Protein AF-A0A2D5ZVK3-F1 (afdb_monomer)

Nearest PDB structures (foldseek):
  3q34-assembly1_C  TM=6.896E-01  e=1.400E-09  Pseudomonas savastanoi pv. phaseolicola 1448A
  3q34-assembly2_D  TM=6.952E-01  e=4.540E-09  Pseudomonas savastanoi pv. phaseolicola 1448A
  2x32-assembly1_A  TM=6.738E-01  e=6.007E-09  Saccharophagus degradans 2-40
  5hcd-assembly1_C  TM=6.249E-01  e=4.325E-01  Ornithodoros moubata
  3apu-assembly2_B  TM=2.467E-01  e=1.326E+00  Homo sapiens

Structure (mmCIF, N/CA/C/O backbone):
data_AF-A0A2D5ZVK3-F1
#
_entry.id   AF-A0A2D5ZVK3-F1
#
loop_
_atom_site.group_PDB
_atom_site.id
_atom_site.type_symbol
_atom_site.label_atom_id
_atom_site.label_alt_id
_atom_site.label_comp_id
_atom_site.label_asym_id
_atom_site.label_entity_id
_atom_site.label_seq_id
_atom_site.pdbx_PDB_ins_code
_atom_site.Cartn_x
_atom_site.Cartn_y
_atom_site.Cartn_z
_atom_site.occupancy
_atom_site.B_iso_or_equiv
_atom_site.auth_seq_id
_atom_site.auth_comp_id
_atom_site.auth_asym_id
_atom_site.auth_atom_id
_atom_site.pdbx_PDB_model_num
ATOM 1 N N . MET A 1 1 ? -47.050 17.867 72.235 1.00 45.06 1 MET A N 1
ATOM 2 C CA . MET A 1 1 ? -46.448 18.397 70.990 1.00 45.06 1 MET A CA 1
ATOM 3 C C . MET A 1 1 ? -45.181 17.606 70.696 1.00 45.06 1 MET A C 1
ATOM 5 O O . MET A 1 1 ? -44.148 17.904 71.276 1.00 45.06 1 MET A O 1
ATOM 9 N N . LEU A 1 2 ? -45.272 16.557 69.875 1.00 40.03 2 LEU A N 1
ATOM 10 C CA . LEU A 1 2 ? -44.132 15.715 69.498 1.00 40.03 2 LEU A CA 1
ATOM 11 C C . LEU A 1 2 ? -43.786 16.028 68.034 1.00 40.03 2 LEU A C 1
ATOM 13 O O . LEU A 1 2 ? -44.582 15.754 67.139 1.00 40.03 2 LEU A O 1
ATOM 17 N N . LYS A 1 3 ? -42.649 16.694 67.803 1.00 47.38 3 LYS A N 1
ATOM 18 C CA . LYS A 1 3 ? -42.139 17.014 66.462 1.00 47.38 3 LYS A CA 1
ATOM 19 C C . LYS A 1 3 ? -41.428 15.779 65.903 1.00 47.38 3 LYS A C 1
ATOM 21 O O . LYS A 1 3 ? -40.390 15.389 66.427 1.00 47.38 3 LYS A O 1
ATOM 26 N N . TYR A 1 4 ? -41.980 15.185 64.848 1.00 46.62 4 TYR A N 1
ATOM 27 C CA . TYR A 1 4 ? -41.293 14.173 64.047 1.00 46.62 4 TYR A CA 1
ATOM 28 C C . TYR A 1 4 ? -40.227 14.857 63.186 1.00 46.62 4 TYR A C 1
ATOM 30 O O . TYR A 1 4 ? -40.541 15.697 62.343 1.00 46.62 4 TYR A O 1
ATOM 38 N N . LEU A 1 5 ? -38.962 14.519 63.431 1.00 49.06 5 LEU A N 1
ATOM 39 C CA . LEU A 1 5 ? -37.826 14.936 62.618 1.00 49.06 5 LEU A CA 1
ATOM 40 C C . LEU A 1 5 ? -37.606 13.861 61.542 1.00 49.06 5 LEU A C 1
ATOM 42 O O . LEU A 1 5 ? -37.037 12.808 61.820 1.00 49.06 5 LEU A O 1
ATOM 46 N N . SER A 1 6 ? -38.107 14.098 60.330 1.00 52.25 6 SER A N 1
ATOM 47 C CA . SER A 1 6 ? -37.853 13.222 59.181 1.00 52.25 6 SER A CA 1
ATOM 48 C C . SER A 1 6 ? -36.410 13.394 58.712 1.00 52.25 6 SER A C 1
ATOM 50 O O . SER A 1 6 ? -36.047 14.427 58.152 1.00 52.25 6 SER A O 1
ATOM 52 N N . LEU A 1 7 ? -35.584 12.375 58.944 1.00 49.84 7 LEU A N 1
ATOM 53 C CA . LEU A 1 7 ? -34.218 12.292 58.438 1.00 49.84 7 LEU A CA 1
ATOM 54 C C . LEU A 1 7 ? -34.256 11.776 56.990 1.00 49.84 7 LEU A C 1
ATOM 56 O O . LEU A 1 7 ? -34.454 10.587 56.750 1.00 49.84 7 LEU A O 1
ATOM 60 N N . ILE A 1 8 ? -34.095 12.676 56.017 1.00 59.56 8 ILE A N 1
ATOM 61 C CA . ILE A 1 8 ? -33.920 12.312 54.606 1.00 59.56 8 ILE A CA 1
ATOM 62 C C . ILE A 1 8 ? -32.458 11.904 54.413 1.00 59.56 8 ILE A C 1
ATOM 64 O O . ILE A 1 8 ? -31.563 12.748 54.385 1.00 59.56 8 ILE A O 1
ATOM 68 N N . ILE A 1 9 ? -32.215 10.601 54.293 1.00 54.34 9 ILE A N 1
ATOM 69 C CA . ILE A 1 9 ? -30.912 10.053 53.910 1.00 54.34 9 ILE A CA 1
ATOM 70 C C . ILE A 1 9 ? -30.829 10.113 52.380 1.00 54.34 9 ILE A C 1
ATOM 72 O O . ILE A 1 9 ? -31.435 9.299 51.685 1.00 54.34 9 ILE A O 1
ATOM 76 N N . LEU A 1 10 ? -30.089 11.090 51.848 1.00 53.34 10 LEU A N 1
ATOM 77 C CA . LEU A 1 10 ? -29.674 11.092 50.446 1.00 53.34 10 LEU A CA 1
ATOM 78 C C . LEU A 1 10 ? -28.603 10.002 50.275 1.00 53.34 10 LEU A C 1
ATOM 80 O O . LEU A 1 10 ? -27.444 10.190 50.640 1.00 53.34 10 LEU A O 1
ATOM 84 N N . LEU A 1 11 ? -28.994 8.844 49.743 1.00 55.41 11 LEU A N 1
ATOM 85 C CA . LEU A 1 11 ? -28.055 7.826 49.277 1.00 55.41 11 LEU A CA 1
ATOM 86 C C . LEU A 1 11 ? -27.335 8.370 48.036 1.00 55.41 11 LEU A C 1
ATOM 88 O O . LEU A 1 11 ? -27.818 8.237 46.913 1.00 55.41 11 LEU A O 1
ATOM 92 N N . ALA A 1 12 ? -26.181 9.003 48.240 1.00 62.97 12 ALA A N 1
ATOM 93 C CA . ALA A 1 12 ? -25.222 9.236 47.170 1.00 62.97 12 ALA A CA 1
ATOM 94 C C . ALA A 1 12 ? -24.667 7.870 46.740 1.00 62.97 12 ALA A C 1
ATOM 96 O O . ALA A 1 12 ? -23.745 7.334 47.353 1.00 62.97 12 ALA A O 1
ATOM 97 N N . GLY A 1 13 ? -25.291 7.264 45.727 1.00 61.47 13 GLY A N 1
ATOM 98 C CA . GLY A 1 13 ? -24.752 6.072 45.084 1.00 61.47 13 GLY A CA 1
ATOM 99 C C . GLY A 1 13 ? -23.358 6.376 44.520 1.00 61.47 13 GLY A C 1
ATOM 100 O O . GLY A 1 13 ? -23.134 7.493 44.043 1.00 61.47 13 GLY A O 1
ATOM 101 N N . PRO A 1 14 ? -22.407 5.430 44.581 1.00 59.22 14 PRO A N 1
ATOM 102 C CA . PRO A 1 14 ? -21.086 5.648 44.018 1.00 59.22 14 PRO A CA 1
ATOM 103 C C . PRO A 1 14 ? -21.223 5.954 42.525 1.00 59.22 14 PRO A C 1
ATOM 105 O O . PRO A 1 14 ? -21.845 5.199 41.777 1.00 59.22 14 PRO A O 1
ATOM 108 N N . LEU A 1 15 ? -20.643 7.080 42.102 1.00 54.41 15 LEU A N 1
ATOM 109 C CA . LEU A 1 15 ? -20.419 7.383 40.694 1.00 54.41 15 LEU A CA 1
ATOM 110 C C . LEU A 1 15 ? -19.552 6.256 40.129 1.00 54.41 15 LEU A C 1
ATOM 112 O O . LEU A 1 15 ? -18.350 6.202 40.383 1.00 54.41 15 LEU A O 1
ATOM 116 N N . ALA A 1 16 ? -20.170 5.328 39.402 1.00 54.06 16 ALA A N 1
ATOM 117 C CA . ALA A 1 16 ? -19.442 4.345 38.624 1.00 54.06 16 ALA A CA 1
ATOM 118 C C . ALA A 1 16 ? -18.682 5.103 37.528 1.00 54.06 16 ALA A C 1
ATOM 120 O O . ALA A 1 16 ? -19.257 5.500 36.515 1.00 54.06 16 ALA A O 1
ATOM 121 N N . TYR A 1 17 ? -17.396 5.353 37.765 1.00 54.16 17 TYR A N 1
ATOM 122 C CA . TYR A 1 17 ? -16.474 5.819 36.741 1.00 54.16 17 TYR A CA 1
ATOM 123 C C . TYR A 1 17 ? -16.360 4.695 35.707 1.00 54.16 17 TYR A C 1
ATOM 125 O O . TYR A 1 17 ? -15.714 3.676 35.934 1.00 54.16 17 TYR A O 1
ATOM 133 N N . SER A 1 18 ? -17.074 4.828 34.591 1.00 57.94 18 SER A N 1
ATOM 134 C CA . SER A 1 18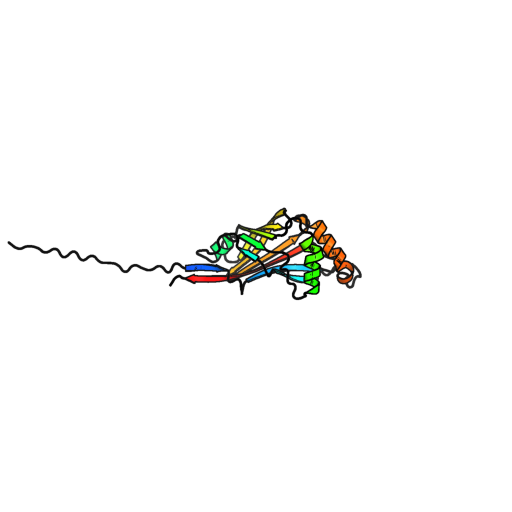 ? -16.804 4.006 33.419 1.00 57.94 18 SER A CA 1
ATOM 135 C C . SER A 1 18 ? -15.492 4.502 32.832 1.00 57.94 18 SER A C 1
ATOM 137 O O . SER A 1 18 ? -15.474 5.584 32.246 1.00 57.94 18 SER A O 1
ATOM 139 N N . ASP A 1 19 ? -14.421 3.719 32.956 1.00 64.44 19 ASP A N 1
ATOM 140 C CA . ASP A 1 19 ? -13.180 3.959 32.220 1.00 64.44 19 ASP A CA 1
ATOM 141 C C . ASP A 1 19 ? -13.510 4.082 30.726 1.00 64.44 19 ASP A C 1
ATOM 143 O O . ASP A 1 19 ? -13.881 3.112 30.056 1.00 64.44 19 ASP A O 1
ATOM 147 N N . GLU A 1 20 ? -13.430 5.302 30.194 1.00 86.44 20 GLU A N 1
ATOM 148 C CA . GLU A 1 20 ? -13.667 5.567 28.780 1.00 86.44 20 GLU A CA 1
ATOM 149 C C . GLU A 1 20 ? -12.447 5.065 27.994 1.00 86.44 20 GLU A C 1
ATOM 151 O O . GLU A 1 20 ? -11.461 5.778 27.778 1.00 86.44 20 GLU A O 1
ATOM 156 N N . CYS A 1 21 ? -12.480 3.783 27.630 1.00 93.75 21 CYS A N 1
ATOM 157 C CA . CYS A 1 21 ? -11.460 3.156 26.806 1.00 93.75 21 CYS A CA 1
ATOM 158 C C . CYS A 1 21 ? -11.749 3.345 25.314 1.00 93.75 21 CYS A C 1
ATOM 160 O O . CYS A 1 21 ? -12.891 3.245 24.867 1.00 93.75 21 CYS A O 1
ATOM 162 N N . HIS A 1 22 ? -10.694 3.524 24.528 1.00 95.38 22 HIS A N 1
ATOM 163 C CA . HIS A 1 22 ? -10.740 3.539 23.071 1.00 95.38 22 HIS A CA 1
ATOM 164 C C . HIS A 1 22 ? -9.618 2.679 22.485 1.00 95.38 22 HIS A C 1
ATOM 166 O O . HIS A 1 22 ? -8.671 2.303 23.170 1.00 95.38 22 HIS A O 1
ATOM 172 N N . PHE A 1 23 ? -9.733 2.358 21.205 1.00 96.50 23 PHE A N 1
ATOM 173 C CA . PHE A 1 23 ? -8.711 1.703 20.407 1.00 96.50 23 PHE A CA 1
ATOM 174 C C . PHE A 1 23 ? -8.064 2.715 19.478 1.00 96.50 23 PHE A C 1
ATOM 176 O O . PHE A 1 23 ? -8.759 3.509 18.848 1.00 96.50 23 PHE A O 1
ATOM 183 N N . GLU A 1 24 ? -6.746 2.642 19.359 1.00 96.69 24 GLU A N 1
ATOM 184 C CA . GLU A 1 24 ? -5.961 3.389 18.379 1.00 96.69 24 GLU A CA 1
ATOM 185 C C . GLU A 1 24 ? -4.915 2.479 17.718 1.00 96.69 24 GLU A C 1
ATOM 187 O O . GLU A 1 24 ? -4.634 1.3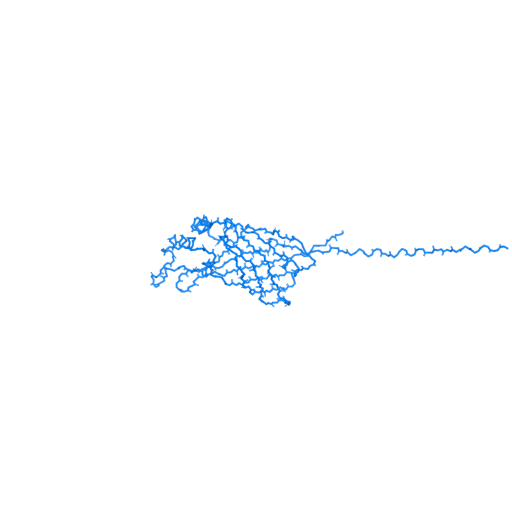77 18.200 1.00 96.69 24 GLU A O 1
ATOM 192 N N . LEU A 1 25 ? -4.337 2.925 16.599 1.00 96.94 25 LEU A N 1
ATOM 193 C CA . LEU A 1 25 ? -3.296 2.180 15.891 1.00 96.94 25 LEU A CA 1
ATOM 194 C C . LEU A 1 25 ? -1.969 2.237 16.647 1.00 96.94 25 LEU A C 1
ATOM 196 O O . LEU A 1 25 ? -1.425 3.310 16.912 1.00 96.94 25 LEU A O 1
ATOM 200 N N . ASP A 1 26 ? -1.385 1.073 16.899 1.00 96.81 26 ASP A N 1
ATOM 201 C CA . ASP A 1 26 ? 0.012 0.961 17.279 1.00 96.81 26 ASP A CA 1
ATOM 202 C C . ASP A 1 26 ? 0.887 1.001 16.021 1.00 96.81 26 ASP A C 1
ATOM 204 O O . ASP A 1 26 ? 1.182 -0.018 15.391 1.00 96.81 26 ASP A O 1
ATOM 208 N N . LYS A 1 27 ? 1.285 2.215 15.629 1.00 93.50 27 LYS A N 1
ATOM 209 C CA . LYS A 1 27 ? 2.061 2.461 14.406 1.00 93.50 27 LYS A CA 1
ATOM 210 C C . LYS A 1 27 ? 3.405 1.719 14.379 1.00 93.50 27 LYS A C 1
ATOM 212 O O . LYS A 1 27 ? 3.864 1.363 13.299 1.00 93.50 27 LYS A O 1
ATOM 217 N N . ASN A 1 28 ? 4.022 1.471 15.536 1.00 94.94 28 ASN A N 1
ATOM 218 C CA . ASN A 1 28 ? 5.332 0.814 15.616 1.00 94.94 28 ASN A CA 1
ATOM 219 C C . ASN A 1 28 ? 5.246 -0.692 15.345 1.00 94.94 28 ASN A C 1
ATOM 221 O O . ASN A 1 28 ? 6.219 -1.296 14.901 1.00 94.94 28 ASN A O 1
ATOM 225 N N . HIS A 1 29 ? 4.071 -1.278 15.568 1.00 96.56 29 HIS A N 1
ATOM 226 C CA . HIS A 1 29 ? 3.783 -2.689 15.322 1.00 96.56 29 HIS A CA 1
ATOM 227 C C . HIS A 1 29 ? 2.804 -2.878 14.156 1.00 96.56 29 HIS A C 1
ATOM 229 O O . HIS A 1 29 ? 2.106 -3.889 14.088 1.00 96.56 29 HIS A O 1
ATOM 235 N N . SER A 1 30 ? 2.741 -1.897 13.250 1.00 97.38 30 SER A N 1
ATOM 236 C CA . SER A 1 30 ? 1.863 -1.913 12.082 1.00 97.38 30 SER A CA 1
ATOM 237 C C . SER A 1 30 ? 2.632 -1.628 10.794 1.00 97.38 30 SER A C 1
ATOM 239 O O . SER A 1 30 ? 3.507 -0.761 10.732 1.00 97.38 30 SER A O 1
ATOM 241 N N . GLN A 1 31 ? 2.265 -2.332 9.732 1.00 97.88 31 GLN A N 1
ATOM 242 C CA . GLN A 1 31 ? 2.896 -2.282 8.426 1.00 97.88 31 GLN A CA 1
ATOM 243 C C . GLN A 1 31 ? 1.843 -2.294 7.317 1.00 97.88 31 GLN A C 1
ATOM 245 O O . GLN A 1 31 ? 0.897 -3.079 7.320 1.00 97.88 31 GLN A O 1
ATOM 250 N N . VAL A 1 32 ? 2.063 -1.441 6.318 1.00 98.06 32 VAL A N 1
ATOM 251 C CA . VAL A 1 32 ? 1.364 -1.480 5.033 1.00 98.06 32 VAL A CA 1
ATOM 252 C C . VAL A 1 32 ? 2.403 -1.746 3.957 1.00 98.06 32 VAL A C 1
ATOM 254 O O . VAL A 1 32 ? 3.458 -1.102 3.928 1.00 98.06 32 VAL A O 1
ATOM 257 N N . GLY A 1 33 ? 2.130 -2.704 3.083 1.00 98.44 33 GLY A N 1
ATOM 258 C CA . GLY A 1 33 ? 3.090 -3.149 2.092 1.00 98.44 33 GLY A CA 1
ATOM 259 C C . GLY A 1 33 ? 2.473 -3.781 0.864 1.00 98.44 33 GLY A C 1
ATOM 260 O O . GLY A 1 33 ? 1.268 -3.709 0.618 1.00 98.44 33 GLY A O 1
ATOM 261 N N . PHE A 1 34 ? 3.363 -4.337 0.057 1.00 98.81 34 PHE A N 1
ATOM 262 C CA . PHE A 1 34 ? 3.033 -4.972 -1.198 1.00 98.81 34 PHE A CA 1
ATOM 263 C C . PHE A 1 34 ? 4.037 -6.072 -1.544 1.00 98.81 34 PHE A C 1
ATOM 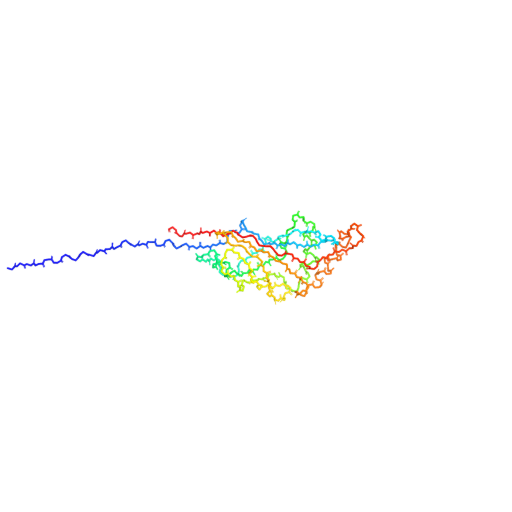265 O O . PHE A 1 34 ? 5.150 -6.126 -1.015 1.00 98.81 34 PHE A O 1
ATOM 272 N N . ILE A 1 35 ? 3.659 -6.916 -2.497 1.00 98.88 35 ILE A N 1
ATOM 273 C CA . ILE A 1 35 ? 4.552 -7.832 -3.200 1.00 98.88 35 ILE A CA 1
ATOM 274 C C . ILE A 1 35 ? 4.390 -7.555 -4.693 1.00 98.88 35 ILE A C 1
ATOM 276 O O . ILE A 1 35 ? 3.309 -7.735 -5.251 1.00 98.88 35 ILE A O 1
ATOM 280 N N . ALA A 1 36 ? 5.461 -7.089 -5.331 1.00 98.62 36 ALA A N 1
ATOM 281 C CA . ALA A 1 36 ? 5.550 -6.983 -6.786 1.00 98.62 36 ALA A CA 1
ATOM 282 C C . ALA A 1 36 ? 6.230 -8.234 -7.353 1.00 98.62 36 ALA A C 1
ATOM 284 O O . ALA A 1 36 ? 6.881 -8.963 -6.608 1.00 98.62 36 ALA A O 1
ATOM 285 N N . TYR A 1 37 ? 6.122 -8.488 -8.658 1.00 98.56 37 TYR A N 1
ATOM 286 C CA . TYR A 1 37 ? 6.673 -9.712 -9.243 1.00 98.56 37 TYR A CA 1
ATOM 287 C C . TYR A 1 37 ? 7.534 -9.454 -10.475 1.00 98.56 37 TYR A C 1
ATOM 289 O O . TYR A 1 37 ? 7.231 -8.601 -11.315 1.00 98.56 37 TYR A O 1
ATOM 297 N N . LYS A 1 38 ? 8.594 -10.252 -10.601 1.00 97.44 38 LYS A N 1
ATOM 298 C CA . LYS A 1 38 ? 9.501 -10.281 -11.753 1.00 97.44 38 LYS A CA 1
ATOM 299 C C . LYS A 1 38 ? 9.701 -11.704 -12.266 1.00 97.44 38 LYS A C 1
ATOM 301 O O . LYS A 1 38 ? 9.352 -12.660 -11.575 1.00 97.44 38 LYS A O 1
ATOM 306 N N . PHE A 1 39 ? 10.318 -11.810 -13.439 1.00 98.19 39 PHE A N 1
ATOM 307 C CA . PHE A 1 39 ? 10.570 -13.066 -14.149 1.00 98.19 39 PHE A CA 1
ATOM 308 C C . PHE A 1 39 ? 9.286 -13.800 -14.559 1.00 98.19 39 PHE A C 1
ATOM 310 O O . PHE A 1 39 ? 8.187 -13.501 -14.082 1.00 98.19 39 PHE A O 1
ATOM 317 N N . THR A 1 40 ? 9.404 -14.743 -15.486 1.00 97.69 40 THR A N 1
ATOM 318 C CA . THR A 1 40 ? 8.276 -15.565 -15.945 1.00 97.69 40 THR A CA 1
ATOM 319 C C . THR A 1 40 ? 7.795 -16.513 -14.851 1.00 97.69 40 THR A C 1
ATOM 321 O O . THR A 1 40 ? 6.591 -16.719 -14.723 1.00 97.69 40 THR A O 1
ATOM 324 N N . GLU A 1 41 ? 8.684 -16.951 -13.957 1.00 97.12 41 GLU A N 1
ATOM 325 C CA . GLU A 1 41 ? 8.361 -17.756 -12.772 1.00 97.12 41 GLU A CA 1
ATOM 326 C C . GLU A 1 41 ? 7.672 -16.951 -11.652 1.00 97.12 41 GLU A C 1
ATOM 328 O O . GLU A 1 41 ? 7.377 -17.493 -10.589 1.00 97.12 41 GLU A O 1
ATOM 333 N N . LYS A 1 42 ? 7.413 -15.651 -11.871 1.00 97.31 42 LYS A N 1
ATOM 334 C CA . LYS A 1 42 ? 6.677 -14.759 -10.958 1.00 97.31 42 LYS A CA 1
ATOM 335 C C . LYS A 1 42 ? 7.299 -14.705 -9.554 1.00 97.31 42 LYS A C 1
ATOM 337 O O . LYS A 1 42 ? 6.638 -14.873 -8.532 1.00 97.31 42 LYS A O 1
ATOM 342 N N . THR A 1 43 ? 8.597 -14.415 -9.499 1.00 98.38 43 THR A N 1
ATOM 343 C CA . THR A 1 43 ? 9.337 -14.231 -8.242 1.00 98.38 43 THR A CA 1
ATOM 344 C C . THR A 1 43 ? 8.902 -12.949 -7.534 1.00 98.38 43 THR A C 1
ATOM 346 O O . THR A 1 43 ? 8.958 -11.865 -8.119 1.00 98.38 43 THR A O 1
ATOM 349 N N . GLY A 1 44 ? 8.503 -13.076 -6.266 1.00 98.31 44 GLY A N 1
ATOM 350 C CA . GLY A 1 44 ? 8.042 -11.968 -5.433 1.00 98.31 44 GLY A CA 1
ATOM 351 C C . GLY A 1 44 ? 9.164 -11.044 -4.953 1.00 98.31 44 GLY A C 1
ATOM 352 O O . GLY A 1 44 ? 10.253 -11.479 -4.583 1.00 98.31 44 GLY A O 1
ATOM 353 N N . VAL A 1 45 ? 8.864 -9.753 -4.923 1.00 98.31 45 VAL A N 1
ATOM 354 C CA . VAL A 1 45 ? 9.696 -8.676 -4.395 1.00 98.31 45 VAL A CA 1
ATOM 355 C C . VAL A 1 45 ? 8.863 -7.929 -3.352 1.00 98.31 45 VAL A C 1
ATOM 357 O O . VAL A 1 45 ? 8.018 -7.112 -3.731 1.00 98.31 45 VAL A O 1
ATOM 360 N N . PRO A 1 46 ? 9.041 -8.227 -2.052 1.00 98.62 46 PRO A N 1
ATOM 361 C CA . PRO A 1 46 ? 8.292 -7.556 -1.002 1.00 98.62 46 PRO A CA 1
ATOM 362 C C . PRO A 1 46 ? 8.776 -6.115 -0.821 1.00 98.62 46 PRO A C 1
ATOM 364 O O . PRO A 1 46 ? 9.966 -5.812 -0.952 1.00 98.62 46 PRO A O 1
ATOM 367 N N . GLY A 1 47 ? 7.844 -5.235 -0.480 1.00 98.62 47 GLY A N 1
ATOM 368 C CA . GLY A 1 47 ? 8.109 -3.855 -0.105 1.00 98.62 47 GLY A CA 1
ATOM 369 C C . GLY A 1 47 ? 7.087 -3.349 0.905 1.00 98.62 47 GLY A C 1
ATOM 370 O O . GLY A 1 47 ? 6.010 -3.921 1.077 1.00 98.62 47 GLY A O 1
ATOM 371 N N . LYS A 1 48 ? 7.429 -2.265 1.594 1.00 98.69 48 LYS A N 1
ATOM 372 C CA . LYS A 1 48 ? 6.557 -1.578 2.550 1.00 98.69 48 LYS A CA 1
ATOM 373 C C . LYS A 1 48 ? 6.637 -0.070 2.387 1.00 98.69 48 LYS A C 1
ATOM 375 O O . LYS A 1 48 ? 7.555 0.444 1.751 1.00 98.69 48 LYS A O 1
ATOM 380 N N . PHE A 1 49 ? 5.683 0.635 2.984 1.00 98.56 49 PHE A N 1
ATOM 381 C CA . PHE A 1 49 ? 5.705 2.090 3.081 1.00 98.56 49 PHE A CA 1
ATOM 382 C C . PHE A 1 49 ? 5.983 2.517 4.518 1.00 98.56 49 PHE A C 1
ATOM 384 O O . PHE A 1 49 ? 5.293 2.103 5.448 1.00 98.56 49 PHE A O 1
ATOM 391 N N . THR A 1 50 ? 6.992 3.364 4.702 1.00 97.81 50 THR A N 1
ATOM 392 C CA . THR A 1 50 ? 7.408 3.843 6.032 1.00 97.81 50 THR A CA 1
ATOM 393 C C . THR A 1 50 ? 6.675 5.111 6.469 1.00 97.81 50 THR A C 1
ATOM 395 O O . THR A 1 50 ? 6.639 5.433 7.658 1.00 97.81 50 THR A O 1
ATOM 398 N N . LYS A 1 51 ? 6.040 5.831 5.536 1.00 97.69 51 LYS A N 1
ATOM 399 C CA . LYS A 1 51 ? 5.255 7.036 5.820 1.00 97.69 51 LYS A CA 1
ATOM 400 C C . LYS A 1 51 ? 3.820 6.863 5.343 1.00 97.69 51 LYS A C 1
ATOM 402 O O . LYS A 1 51 ? 3.507 6.958 4.158 1.00 97.69 51 LYS A O 1
ATOM 407 N N . TYR A 1 52 ? 2.946 6.675 6.319 1.00 96.25 52 TYR A N 1
ATOM 408 C CA . TYR A 1 52 ? 1.503 6.671 6.160 1.00 96.25 52 TYR A CA 1
ATOM 409 C C . TYR A 1 52 ? 0.850 7.366 7.358 1.00 96.25 52 TYR A C 1
ATOM 411 O O . TYR A 1 52 ? 1.455 7.493 8.436 1.00 96.25 52 TYR A O 1
ATOM 419 N N . LYS A 1 53 ? -0.376 7.845 7.160 1.00 93.12 53 LYS A N 1
ATOM 420 C CA . LYS A 1 53 ? -1.193 8.480 8.196 1.00 93.12 53 LYS A CA 1
ATOM 421 C C . LYS A 1 53 ? -2.659 8.100 8.040 1.00 93.12 53 LYS A C 1
ATOM 423 O O . LYS A 1 53 ? -3.131 7.883 6.925 1.00 93.12 53 LYS A O 1
ATOM 428 N N . GLN A 1 54 ? -3.360 8.084 9.165 1.00 93.75 54 GLN A N 1
ATOM 429 C CA . GLN A 1 54 ? -4.815 8.050 9.198 1.00 93.75 54 GLN A CA 1
ATOM 430 C C . GLN A 1 54 ? -5.342 9.460 8.922 1.00 93.75 54 GLN A C 1
ATOM 432 O O . GLN A 1 54 ? -4.850 10.432 9.498 1.00 93.75 54 GLN A O 1
ATOM 437 N N . THR A 1 55 ? -6.293 9.573 8.005 1.00 94.31 55 THR A N 1
ATOM 438 C CA . THR A 1 55 ? -7.021 10.812 7.696 1.00 94.31 55 THR A CA 1
ATOM 439 C C . THR A 1 55 ? -8.468 10.774 8.174 1.00 94.31 55 THR A C 1
ATOM 441 O O . THR A 1 55 ? -9.116 11.815 8.197 1.00 94.31 55 THR A O 1
ATOM 444 N N . GLY A 1 56 ? -8.968 9.592 8.542 1.00 90.94 56 GLY A N 1
ATOM 445 C CA . GLY A 1 56 ? -10.239 9.414 9.240 1.00 90.94 56 GLY A CA 1
ATOM 446 C C . GLY A 1 56 ? -10.079 9.506 10.764 1.00 90.94 56 GLY A C 1
ATOM 447 O O . GLY A 1 56 ? -9.056 9.998 11.251 1.00 90.94 56 GLY A O 1
ATOM 448 N N . PRO A 1 57 ? -11.071 9.014 11.529 1.00 92.00 57 PRO A N 1
ATOM 449 C CA . PRO A 1 57 ? -10.977 8.910 12.982 1.00 92.00 57 PRO A CA 1
ATOM 450 C C . PRO A 1 57 ? -9.706 8.178 13.427 1.00 92.00 57 PRO A C 1
ATOM 452 O O . PRO A 1 57 ? -9.375 7.105 12.925 1.00 92.00 57 PRO A O 1
ATOM 455 N N . THR A 1 58 ? -8.985 8.763 14.385 1.00 93.12 58 THR A N 1
ATOM 456 C CA . THR A 1 58 ? -7.745 8.186 14.927 1.00 93.12 58 THR A CA 1
ATOM 457 C C . THR A 1 58 ? -7.979 7.292 16.139 1.00 93.12 58 THR A C 1
ATOM 459 O O . THR A 1 58 ? -7.035 6.654 16.599 1.00 93.12 58 THR A O 1
ATOM 462 N N . THR A 1 59 ? -9.216 7.223 16.636 1.00 95.81 59 THR A N 1
ATOM 463 C CA . THR A 1 59 ? -9.640 6.368 17.747 1.00 95.81 59 THR A CA 1
ATOM 464 C C . THR A 1 59 ? -11.040 5.794 17.484 1.00 95.81 59 THR A C 1
ATOM 466 O O . THR A 1 59 ? -11.805 6.357 16.699 1.00 95.81 59 THR A O 1
ATOM 469 N N . ALA A 1 60 ? -11.386 4.670 18.121 1.00 96.00 60 ALA A N 1
ATOM 470 C CA . ALA A 1 60 ? -12.722 4.058 18.054 1.00 96.00 60 ALA A CA 1
ATOM 471 C C . ALA A 1 60 ? -13.062 3.262 19.327 1.00 96.00 60 ALA A C 1
ATOM 473 O O . ALA A 1 60 ? -12.171 2.968 20.120 1.00 96.00 60 ALA A O 1
ATOM 474 N N . LYS A 1 61 ? -14.327 2.872 19.543 1.00 95.81 61 LYS A N 1
ATOM 475 C CA . LYS A 1 61 ? -14.728 2.130 20.762 1.00 95.81 61 LYS A CA 1
ATOM 476 C C . LYS A 1 61 ? -14.320 0.658 20.732 1.00 95.81 61 LYS A C 1
ATOM 478 O O . LYS A 1 61 ? -14.165 0.033 21.779 1.00 95.81 61 LYS A O 1
ATOM 483 N N . SER A 1 62 ? -14.111 0.109 19.540 1.00 95.75 62 SER A N 1
ATOM 484 C CA . SER A 1 62 ? -13.668 -1.265 19.333 1.00 95.75 62 SER A CA 1
ATOM 485 C C . SER A 1 62 ? -12.638 -1.360 18.207 1.00 95.75 62 SER A C 1
ATOM 487 O O . SER A 1 62 ? -12.561 -0.498 17.330 1.00 95.75 62 SER A O 1
ATOM 489 N N . ALA A 1 63 ? -11.860 -2.445 18.207 1.00 96.19 63 ALA A N 1
ATOM 490 C CA . ALA A 1 63 ? -10.928 -2.766 17.128 1.00 96.19 63 ALA A CA 1
ATOM 491 C C . ALA A 1 63 ? -11.623 -2.836 15.756 1.00 96.19 63 ALA A C 1
ATOM 493 O O . ALA A 1 63 ? -11.092 -2.369 14.752 1.00 96.19 63 ALA A O 1
ATOM 494 N N . ARG A 1 64 ? -12.841 -3.384 15.725 1.00 97.06 64 ARG A N 1
ATOM 495 C CA . ARG A 1 64 ? -13.668 -3.463 14.520 1.00 97.06 64 ARG A CA 1
ATOM 496 C C . ARG A 1 64 ? -14.086 -2.086 14.019 1.00 97.06 64 ARG A C 1
ATOM 498 O O . ARG A 1 64 ? -13.853 -1.791 12.853 1.00 97.06 64 ARG A O 1
ATOM 505 N N . GLU A 1 65 ? -14.635 -1.246 14.895 1.00 96.81 65 GLU A N 1
ATOM 506 C CA . GLU A 1 65 ? -15.024 0.121 14.531 1.00 96.81 65 GLU A CA 1
ATOM 507 C C . GLU A 1 65 ? -13.827 0.932 14.025 1.00 96.81 65 GLU A C 1
ATOM 509 O O . GLU A 1 65 ? -13.968 1.720 13.094 1.00 96.81 65 GLU A O 1
ATOM 514 N N . TYR A 1 66 ? -12.632 0.706 14.584 1.00 97.44 66 TYR A N 1
ATOM 515 C CA . TYR A 1 66 ? -11.407 1.339 14.098 1.00 97.44 66 TYR A CA 1
ATOM 516 C C . TYR A 1 66 ? -11.116 0.971 12.636 1.00 97.44 66 TYR A C 1
ATOM 518 O O . TYR A 1 66 ? -10.853 1.839 11.800 1.00 97.44 66 TYR A O 1
ATOM 526 N N . VAL A 1 67 ? -11.167 -0.325 12.311 1.00 97.69 67 VAL A N 1
ATOM 527 C CA . VAL A 1 67 ? -10.937 -0.811 10.944 1.00 97.69 67 VAL A CA 1
ATOM 528 C C . VAL A 1 67 ? -12.033 -0.302 10.006 1.00 97.69 67 VAL A C 1
ATOM 530 O O . VAL A 1 67 ? -11.722 0.186 8.926 1.00 97.69 67 VAL A O 1
ATOM 533 N N . GLU A 1 68 ? -13.300 -0.352 10.415 1.00 97.56 68 GLU A N 1
ATOM 534 C CA . GLU A 1 68 ? -14.437 0.135 9.619 1.00 97.56 68 GLU A CA 1
ATOM 535 C C . GLU A 1 68 ? -14.340 1.637 9.316 1.00 97.56 68 GLU A C 1
ATOM 537 O O . GLU A 1 68 ? -14.654 2.059 8.205 1.00 97.56 68 GLU A O 1
ATOM 542 N N . ALA A 1 69 ? -13.844 2.439 10.262 1.00 97.31 69 ALA A N 1
ATOM 543 C CA . ALA A 1 69 ? -13.672 3.882 10.102 1.00 97.31 69 ALA A CA 1
ATOM 544 C C . ALA A 1 69 ? -12.354 4.287 9.412 1.00 97.31 69 ALA A C 1
ATOM 546 O O . ALA A 1 69 ? -12.123 5.477 9.177 1.00 97.31 69 ALA A O 1
ATOM 547 N N . THR A 1 70 ? -11.478 3.328 9.095 1.00 97.75 70 THR A N 1
ATOM 548 C CA . THR A 1 70 ? -10.135 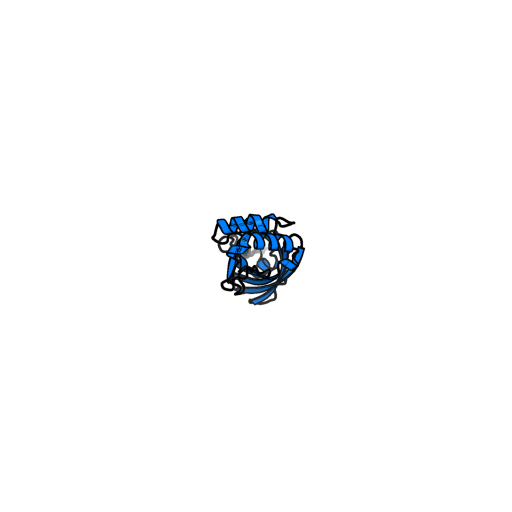3.607 8.576 1.00 97.75 70 THR A CA 1
ATOM 549 C C . THR A 1 70 ? -10.192 4.335 7.233 1.00 97.75 70 THR A C 1
ATOM 551 O O . THR A 1 70 ? -10.785 3.867 6.256 1.00 97.75 70 THR A O 1
ATOM 554 N N . GLN A 1 71 ? -9.484 5.462 7.176 1.00 98.31 71 GLN A N 1
ATOM 555 C CA . GLN A 1 71 ? -9.156 6.188 5.952 1.00 98.31 71 GLN A CA 1
ATOM 556 C C . GLN A 1 71 ? -7.698 6.614 6.038 1.00 98.31 71 GLN A C 1
ATOM 558 O O . GLN A 1 71 ? -7.280 7.141 7.068 1.00 98.31 71 GLN A O 1
ATOM 563 N N . PHE A 1 72 ? -6.926 6.418 4.977 1.00 97.88 72 PHE A N 1
ATOM 564 C CA . PHE A 1 72 ? -5.482 6.606 5.021 1.00 97.88 72 PHE A CA 1
ATOM 565 C C . PHE A 1 72 ? -4.933 7.376 3.823 1.00 97.88 72 PHE A C 1
ATOM 567 O O . PHE A 1 72 ? -5.484 7.354 2.722 1.00 97.88 72 PHE A O 1
ATOM 574 N N . GLU A 1 73 ? -3.765 7.977 4.039 1.00 98.31 73 GLU A N 1
ATOM 575 C CA . GLU A 1 73 ? -2.855 8.451 2.999 1.00 98.31 73 GLU A CA 1
ATOM 576 C C . GLU A 1 73 ? -1.471 7.820 3.204 1.00 98.31 73 GLU A C 1
ATOM 578 O O . GLU A 1 73 ? -0.964 7.742 4.326 1.00 98.31 73 GLU A O 1
ATOM 583 N N . ILE A 1 74 ? -0.838 7.417 2.108 1.00 98.56 74 ILE A N 1
ATOM 584 C CA . ILE A 1 74 ? 0.519 6.875 2.040 1.00 98.56 74 ILE A CA 1
ATOM 585 C C . ILE A 1 74 ? 1.352 7.793 1.143 1.00 98.56 74 ILE A C 1
ATOM 587 O O . ILE A 1 74 ? 0.918 8.170 0.049 1.00 98.56 74 ILE A O 1
ATOM 591 N N . ASP A 1 75 ? 2.564 8.121 1.594 1.00 98.00 75 ASP A N 1
ATOM 592 C CA . ASP A 1 75 ? 3.588 8.728 0.745 1.00 98.00 75 ASP A CA 1
ATOM 593 C C . ASP A 1 75 ? 4.312 7.612 -0.028 1.00 98.00 75 ASP A C 1
ATOM 595 O O . ASP A 1 75 ? 5.086 6.856 0.570 1.00 98.00 75 ASP A O 1
ATOM 599 N N . PRO A 1 76 ? 4.103 7.489 -1.350 1.00 97.56 76 PRO A N 1
ATOM 600 C CA . PRO A 1 76 ? 4.727 6.431 -2.134 1.00 97.56 76 PRO A CA 1
ATOM 601 C C . PRO A 1 76 ? 6.260 6.547 -2.196 1.00 97.56 76 PRO A C 1
ATOM 603 O O . PRO A 1 76 ? 6.941 5.546 -2.411 1.00 97.56 76 PRO A O 1
ATOM 606 N N . ASN A 1 77 ? 6.841 7.730 -1.954 1.00 95.69 77 ASN A N 1
ATOM 607 C CA . ASN A 1 77 ? 8.299 7.882 -1.895 1.00 95.69 77 ASN A CA 1
ATOM 608 C C . ASN A 1 77 ? 8.910 7.279 -0.625 1.00 95.69 77 ASN A C 1
ATOM 610 O O . ASN A 1 77 ? 10.127 7.138 -0.538 1.00 95.69 77 ASN A O 1
ATOM 614 N N . SER A 1 78 ? 8.087 6.891 0.347 1.00 98.19 78 SER A N 1
ATOM 615 C CA . SER A 1 78 ? 8.524 6.212 1.567 1.00 98.19 78 SER A CA 1
ATOM 616 C C . SER A 1 78 ? 8.733 4.703 1.401 1.00 98.19 78 SER A C 1
ATOM 618 O O . SER A 1 78 ? 8.861 3.990 2.400 1.00 98.19 78 SER A O 1
ATOM 620 N N . VAL A 1 79 ? 8.732 4.229 0.149 1.00 98.62 79 VAL A N 1
ATOM 621 C CA . VAL A 1 79 ? 8.988 2.835 -0.207 1.00 98.62 79 VAL A CA 1
ATOM 622 C C . VAL A 1 79 ? 10.307 2.345 0.385 1.00 98.62 79 VAL A C 1
ATOM 624 O O . VAL A 1 79 ? 11.339 3.010 0.280 1.00 98.62 79 VAL A O 1
ATOM 627 N N . ASP A 1 80 ? 10.233 1.167 0.987 1.00 98.69 80 ASP A N 1
ATOM 628 C CA . ASP A 1 80 ? 11.341 0.426 1.568 1.00 98.69 80 ASP A CA 1
ATOM 629 C C . ASP A 1 80 ? 11.199 -1.042 1.160 1.00 98.69 80 ASP A C 1
ATOM 631 O O . ASP A 1 80 ? 10.220 -1.718 1.489 1.00 98.69 80 ASP A O 1
ATOM 635 N N . THR A 1 81 ? 12.172 -1.529 0.406 1.00 98.44 81 THR A N 1
ATOM 636 C CA . THR A 1 81 ? 12.289 -2.927 -0.010 1.00 98.44 81 THR A CA 1
ATOM 637 C C . THR A 1 81 ? 13.464 -3.620 0.680 1.00 98.44 81 THR A C 1
ATOM 639 O O . THR A 1 81 ? 13.913 -4.665 0.215 1.00 98.44 81 THR A O 1
ATOM 642 N N . ALA A 1 82 ? 14.019 -3.041 1.745 1.00 98.19 82 ALA A N 1
ATOM 643 C CA . ALA A 1 82 ? 15.281 -3.437 2.370 1.00 98.19 82 ALA A CA 1
ATOM 644 C C . ALA A 1 82 ? 16.487 -3.417 1.403 1.00 98.19 82 ALA A C 1
ATOM 646 O O . ALA A 1 82 ? 17.487 -4.098 1.623 1.00 98.19 82 ALA A O 1
ATOM 647 N N . ASN A 1 83 ? 16.402 -2.653 0.308 1.00 98.31 83 ASN A N 1
ATOM 648 C CA . ASN A 1 83 ? 17.495 -2.452 -0.640 1.00 98.31 83 ASN A CA 1
ATOM 649 C C . ASN A 1 83 ? 17.484 -0.992 -1.132 1.00 98.31 83 ASN A C 1
ATOM 651 O O . ASN A 1 83 ? 16.694 -0.663 -2.021 1.00 98.31 83 ASN A O 1
ATOM 655 N N . PRO A 1 84 ? 18.385 -0.130 -0.622 1.00 98.12 84 PRO A N 1
ATOM 656 C CA . PRO A 1 84 ? 18.365 1.303 -0.922 1.00 98.12 84 PRO A CA 1
ATOM 657 C C . PRO A 1 84 ? 18.457 1.652 -2.415 1.00 98.12 84 PRO A C 1
ATOM 659 O O . PRO A 1 84 ? 17.784 2.578 -2.870 1.00 98.12 84 PRO A O 1
ATOM 662 N N . GLY A 1 85 ? 19.248 0.902 -3.193 1.00 98.12 85 GLY A N 1
ATOM 663 C CA . GLY A 1 85 ? 19.390 1.126 -4.637 1.00 98.12 85 GLY A CA 1
ATOM 664 C C . GLY A 1 85 ? 18.123 0.757 -5.415 1.00 98.12 85 GLY A C 1
ATOM 665 O O . GLY A 1 85 ? 17.705 1.471 -6.333 1.00 98.12 85 GLY A O 1
ATOM 666 N N . ARG A 1 86 ? 17.445 -0.321 -5.003 1.00 98.00 86 ARG A N 1
ATOM 667 C CA . ARG A 1 86 ? 16.121 -0.677 -5.527 1.00 98.00 86 ARG A CA 1
ATOM 668 C C . ARG A 1 86 ? 15.079 0.363 -5.131 1.00 98.00 86 ARG A C 1
ATOM 670 O O . ARG A 1 86 ? 14.283 0.755 -5.980 1.00 98.00 86 ARG A O 1
ATOM 677 N N . ASP A 1 87 ? 15.112 0.855 -3.898 1.00 98.75 87 ASP A N 1
ATOM 678 C CA . ASP A 1 87 ? 14.180 1.882 -3.429 1.00 98.75 87 ASP A CA 1
ATOM 679 C C . ASP A 1 87 ? 14.329 3.174 -4.237 1.00 98.75 87 ASP A C 1
ATOM 681 O O . ASP A 1 87 ? 13.335 3.772 -4.649 1.00 98.75 87 ASP A O 1
ATOM 685 N N . GLU A 1 88 ? 15.564 3.591 -4.530 1.00 98.44 88 GLU A N 1
ATOM 686 C CA . GLU A 1 88 ? 15.823 4.742 -5.395 1.00 98.44 88 GLU A CA 1
ATOM 687 C C . GLU A 1 88 ? 15.291 4.525 -6.814 1.00 98.44 88 GLU A C 1
ATOM 689 O O . GLU A 1 88 ? 14.626 5.407 -7.367 1.00 98.44 88 GLU A O 1
ATOM 694 N N . THR A 1 89 ? 15.525 3.342 -7.380 1.00 98.19 89 THR A N 1
ATOM 695 C CA . THR A 1 89 ? 15.026 2.968 -8.708 1.00 98.19 89 THR A CA 1
ATOM 696 C C . THR A 1 89 ? 13.498 3.030 -8.758 1.00 98.19 89 THR A C 1
ATOM 698 O O . THR A 1 89 ? 12.940 3.665 -9.655 1.00 98.19 89 THR A O 1
ATOM 701 N N . ILE A 1 90 ? 12.810 2.452 -7.768 1.00 98.44 90 ILE A N 1
ATOM 702 C CA . ILE A 1 90 ? 11.343 2.469 -7.673 1.00 98.44 90 ILE A CA 1
ATOM 703 C C . ILE A 1 90 ? 10.832 3.906 -7.505 1.00 98.44 90 ILE A C 1
ATOM 705 O O . ILE A 1 90 ? 9.914 4.322 -8.215 1.00 98.44 90 ILE A O 1
ATOM 709 N N . ARG A 1 91 ? 11.439 4.714 -6.628 1.00 98.38 91 ARG A N 1
ATOM 710 C CA . ARG A 1 91 ? 11.070 6.133 -6.491 1.00 98.38 91 ARG A CA 1
ATOM 711 C C . ARG A 1 91 ? 11.180 6.866 -7.824 1.00 98.38 91 ARG A C 1
ATOM 713 O O . ARG A 1 91 ? 10.237 7.538 -8.230 1.00 98.38 91 ARG A O 1
ATOM 720 N N . ARG A 1 92 ? 12.312 6.732 -8.516 1.00 98.12 92 ARG 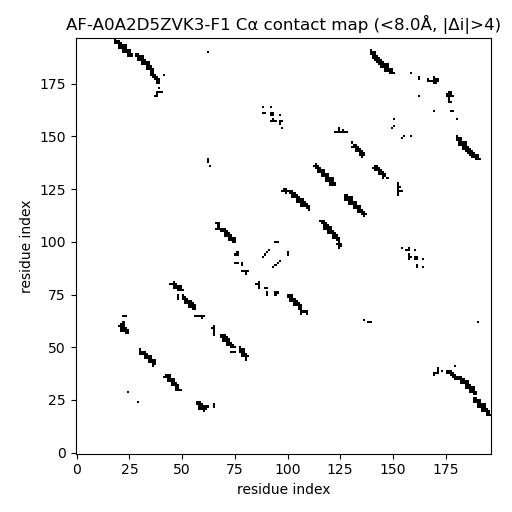A N 1
ATOM 721 C CA . ARG A 1 92 ? 12.636 7.496 -9.730 1.00 98.12 92 ARG A CA 1
ATOM 722 C C . ARG A 1 92 ? 11.818 7.068 -10.945 1.00 98.12 92 ARG A C 1
ATOM 724 O O . ARG A 1 92 ? 11.337 7.932 -11.674 1.00 98.12 92 ARG A O 1
ATOM 731 N N . HIS A 1 93 ? 11.678 5.764 -11.161 1.00 98.25 93 HIS A N 1
ATOM 732 C CA . HIS A 1 93 ? 11.131 5.201 -12.396 1.00 98.25 93 HIS A CA 1
ATOM 733 C C . HIS A 1 93 ? 9.688 4.708 -12.273 1.00 98.25 93 HIS A C 1
ATOM 735 O O . HIS A 1 93 ? 9.097 4.358 -13.286 1.00 98.25 93 HIS A O 1
ATOM 741 N N . PHE A 1 94 ? 9.110 4.711 -11.068 1.00 98.06 94 PHE A N 1
ATOM 742 C CA . PHE A 1 94 ? 7.717 4.329 -10.837 1.00 98.06 94 PHE A CA 1
ATOM 743 C C . PHE A 1 94 ? 6.946 5.454 -10.134 1.00 98.06 94 PHE A C 1
ATOM 745 O O . PHE A 1 94 ? 6.137 6.145 -10.753 1.00 98.06 94 PHE A O 1
ATOM 752 N N . PHE A 1 95 ? 7.233 5.727 -8.858 1.00 97.88 95 PHE A N 1
ATOM 753 C CA . PHE A 1 95 ? 6.405 6.643 -8.058 1.00 97.88 95 PHE A CA 1
ATOM 754 C C . PHE A 1 95 ? 6.536 8.125 -8.455 1.00 97.88 95 PHE A C 1
ATOM 756 O O . PHE A 1 95 ? 5.558 8.883 -8.423 1.00 97.88 95 PHE A O 1
ATOM 763 N N . LYS A 1 96 ? 7.708 8.562 -8.931 1.00 96.56 96 LYS A N 1
ATOM 764 C CA . LYS A 1 96 ? 7.896 9.907 -9.501 1.00 96.56 96 LYS A CA 1
ATOM 765 C C . LYS A 1 96 ? 7.126 10.105 -10.811 1.00 96.56 96 LYS A C 1
ATOM 767 O O . LYS A 1 96 ? 6.896 11.253 -11.185 1.00 96.56 96 LYS A O 1
ATOM 772 N N . LEU A 1 97 ? 6.639 9.043 -11.450 1.00 97.06 97 LEU A N 1
ATOM 773 C CA . LEU A 1 97 ? 5.820 9.129 -12.662 1.00 97.06 97 LEU A CA 1
ATOM 774 C C . LEU A 1 97 ? 4.308 9.178 -12.379 1.00 97.06 97 LEU A C 1
ATOM 776 O O . LEU A 1 97 ? 3.532 9.390 -13.303 1.00 97.06 97 LEU A O 1
ATOM 780 N N . LEU A 1 98 ? 3.875 9.043 -11.117 1.00 97.19 98 LEU A N 1
ATOM 781 C CA . LEU A 1 98 ? 2.457 9.171 -10.761 1.00 97.19 98 LEU A CA 1
ATOM 782 C C . LEU A 1 98 ? 1.899 10.565 -11.094 1.00 97.19 98 LEU A C 1
ATOM 784 O O . LEU A 1 98 ? 2.525 11.571 -10.754 1.00 97.19 98 LEU A O 1
ATOM 788 N N . LYS A 1 99 ? 0.683 10.639 -11.638 1.00 96.44 99 LYS A N 1
ATOM 789 C CA . LYS A 1 99 ? -0.093 11.878 -11.815 1.00 96.44 99 LYS A CA 1
ATOM 790 C C . LYS A 1 99 ? -0.410 12.527 -10.463 1.00 96.44 99 LYS A C 1
ATOM 792 O O . LYS A 1 99 ? -0.276 13.734 -10.299 1.00 96.44 99 LYS A O 1
ATOM 797 N N . VAL A 1 100 ? -0.776 11.710 -9.472 1.00 95.62 100 VAL A N 1
ATOM 798 C CA . VAL A 1 100 ? -1.073 12.137 -8.094 1.00 95.62 100 VAL A CA 1
ATOM 799 C C . VAL A 1 100 ? -0.035 11.548 -7.142 1.00 95.62 100 VAL A C 1
ATOM 801 O O . VAL A 1 100 ? 0.135 10.335 -7.074 1.00 95.62 100 VAL A O 1
ATOM 804 N N . LYS A 1 101 ? 0.661 12.401 -6.379 1.00 93.81 101 LYS A N 1
ATOM 805 C CA . LYS A 1 101 ? 1.794 12.018 -5.505 1.00 93.81 101 LYS A CA 1
ATOM 806 C C . LYS A 1 101 ? 1.392 11.416 -4.155 1.00 93.81 101 LYS A C 1
ATOM 808 O O . LYS A 1 101 ? 2.112 11.566 -3.173 1.00 93.81 101 LYS A O 1
ATOM 813 N N . LYS A 1 102 ? 0.240 10.755 -4.097 1.00 95.50 102 LYS A N 1
ATOM 814 C CA . LYS A 1 102 ? -0.297 10.111 -2.897 1.00 95.50 102 LYS A CA 1
ATOM 815 C C . LYS A 1 102 ? -1.051 8.848 -3.285 1.00 95.50 102 LYS A C 1
ATOM 817 O O . LYS A 1 102 ? -1.708 8.823 -4.325 1.00 95.50 102 LYS A O 1
ATOM 822 N N . ILE A 1 103 ? -0.983 7.842 -2.423 1.00 98.44 103 ILE A N 1
ATOM 823 C CA . ILE A 1 103 ? -1.896 6.697 -2.441 1.00 98.44 103 ILE A CA 1
ATOM 824 C C . ILE A 1 103 ? -2.850 6.903 -1.269 1.00 98.44 103 ILE A C 1
ATOM 826 O O . ILE A 1 103 ? -2.406 7.261 -0.179 1.00 98.44 103 ILE A O 1
ATOM 830 N N . SER A 1 104 ? -4.145 6.715 -1.473 1.00 98.62 104 SER A N 1
ATOM 831 C CA . SER A 1 104 ? -5.127 6.872 -0.400 1.00 98.62 104 SER A CA 1
ATOM 832 C C . SER A 1 104 ? -6.187 5.794 -0.472 1.00 98.62 104 SER A C 1
ATOM 834 O O . SER A 1 104 ? -6.383 5.173 -1.515 1.00 98.62 104 SER A O 1
ATOM 836 N N . GLY A 1 105 ? -6.904 5.591 0.620 1.00 98.31 105 GLY A N 1
ATOM 837 C CA . GLY A 1 105 ? -8.036 4.686 0.608 1.00 98.31 105 GLY A CA 1
ATOM 838 C C . GLY A 1 105 ? -8.906 4.803 1.839 1.00 98.31 105 GLY A C 1
ATOM 839 O O . GLY A 1 105 ? -8.543 5.462 2.814 1.00 98.31 105 GLY A O 1
ATOM 840 N N . LYS A 1 106 ? -10.066 4.160 1.774 1.00 98.56 106 LYS A N 1
ATOM 841 C CA . LYS A 1 106 ? -11.017 4.044 2.881 1.00 98.56 106 LYS A CA 1
ATOM 842 C C . LYS A 1 106 ? -11.684 2.682 2.857 1.00 98.56 106 LYS A C 1
ATOM 844 O O . LYS A 1 106 ? -11.953 2.142 1.781 1.00 98.56 106 LYS A O 1
ATOM 849 N N . VAL A 1 107 ? -11.964 2.127 4.026 1.00 98.50 107 VAL A N 1
ATOM 850 C CA . VAL A 1 107 ? -12.753 0.895 4.119 1.00 98.50 107 VAL A CA 1
ATOM 851 C C . VAL A 1 107 ? -14.190 1.200 3.686 1.00 98.50 107 VAL A C 1
ATOM 853 O O . VAL A 1 107 ? -14.796 2.153 4.164 1.00 98.50 107 VAL A O 1
ATOM 856 N N . ILE A 1 108 ? -14.712 0.433 2.722 1.00 98.25 108 ILE A N 1
ATOM 857 C CA . ILE A 1 108 ? -16.110 0.535 2.265 1.00 98.25 108 ILE A CA 1
ATOM 858 C C . ILE A 1 108 ? -16.984 -0.411 3.080 1.00 98.25 108 ILE A C 1
ATOM 860 O O . ILE A 1 108 ? -18.073 -0.045 3.510 1.00 98.25 108 ILE A O 1
ATOM 864 N N . SER A 1 109 ? -16.521 -1.648 3.263 1.00 97.88 109 SER A N 1
ATOM 865 C CA . SER A 1 109 ? -17.266 -2.662 4.001 1.00 97.88 109 SER A CA 1
ATOM 866 C C . SER A 1 109 ? -16.336 -3.679 4.640 1.00 97.88 109 SER A C 1
ATOM 868 O O . SER A 1 109 ? -15.433 -4.205 3.983 1.00 97.88 109 SER A O 1
ATOM 870 N N . LEU A 1 110 ? -16.629 -4.018 5.891 1.00 97.94 110 LEU A N 1
ATOM 871 C CA . LEU A 1 110 ? -16.000 -5.098 6.635 1.00 97.94 110 LEU A CA 1
ATOM 872 C C . LEU A 1 110 ? -17.105 -6.057 7.105 1.00 97.94 110 LEU A C 1
ATOM 874 O O . LEU A 1 110 ? -17.858 -5.703 8.012 1.00 97.94 110 LEU A O 1
ATOM 878 N N . PRO A 1 111 ? -17.254 -7.249 6.502 1.00 96.19 111 PRO A N 1
ATOM 879 C CA . PRO A 1 111 ? -18.236 -8.228 6.958 1.00 96.19 111 PRO A CA 1
ATOM 880 C C . PRO A 1 111 ? -18.134 -8.536 8.461 1.00 96.19 111 PRO A C 1
ATOM 882 O O . PRO A 1 111 ? -17.094 -8.340 9.100 1.00 96.19 111 PRO A O 1
ATOM 885 N N . LYS A 1 112 ? -19.232 -9.023 9.049 1.00 92.25 112 LYS A N 1
ATOM 886 C CA . LYS A 1 112 ? -19.229 -9.504 10.438 1.00 92.25 112 LYS A CA 1
ATOM 887 C C . LYS A 1 112 ? -18.334 -10.745 10.567 1.00 92.25 112 LYS A C 1
ATOM 889 O O . LYS A 1 112 ? -18.246 -11.545 9.642 1.00 92.25 112 LYS A O 1
ATOM 894 N N . GLY A 1 113 ? -17.733 -10.918 11.743 1.00 94.44 113 GLY A N 1
ATOM 895 C CA . GLY A 1 113 ? -16.870 -12.057 12.073 1.00 94.44 113 GLY A CA 1
ATOM 896 C C . GLY A 1 113 ? -15.375 -11.793 11.886 1.00 94.44 113 GLY A C 1
ATOM 897 O O . GLY A 1 113 ? -14.955 -10.779 11.329 1.00 94.44 113 GLY A O 1
ATOM 898 N N . ASP A 1 114 ? -14.556 -12.720 12.364 1.00 96.75 114 ASP A N 1
ATOM 899 C CA . ASP A 1 114 ? -13.113 -12.503 12.540 1.00 96.75 114 ASP A CA 1
ATOM 900 C C . ASP A 1 114 ? -12.296 -12.741 11.267 1.00 96.75 114 ASP A C 1
ATOM 902 O O . ASP A 1 114 ? -11.081 -12.570 11.264 1.00 96.75 114 ASP A O 1
ATOM 906 N N . LYS A 1 115 ? -12.940 -13.143 10.171 1.00 98.12 115 LYS A N 1
ATOM 907 C CA . LYS A 1 115 ? -12.323 -13.325 8.856 1.00 98.12 115 LYS A CA 1
ATOM 908 C C . LYS A 1 115 ? -13.355 -13.179 7.747 1.00 98.12 115 LYS A C 1
ATOM 910 O O . LYS A 1 115 ? -14.533 -13.458 7.961 1.00 98.12 115 LYS A O 1
ATOM 915 N N . GLY A 1 116 ? -12.907 -12.811 6.555 1.00 98.12 116 GLY A N 1
ATOM 916 C CA . GLY A 1 116 ? -13.766 -12.707 5.378 1.00 98.12 116 GLY A CA 1
ATOM 917 C C . GLY A 1 116 ? -13.111 -11.895 4.273 1.00 98.12 116 GLY A C 1
ATOM 918 O O . GLY A 1 116 ? -11.896 -11.719 4.269 1.00 98.12 116 GLY A O 1
ATOM 919 N N . THR A 1 117 ? -13.921 -11.362 3.364 1.00 98.50 117 THR A N 1
ATOM 920 C CA . THR A 1 117 ? -13.464 -10.466 2.296 1.00 98.50 117 THR A CA 1
ATOM 921 C C . THR A 1 117 ? -13.972 -9.057 2.568 1.00 98.50 117 THR A C 1
ATOM 923 O O . THR A 1 117 ? -15.176 -8.813 2.557 1.00 98.50 117 THR A O 1
ATOM 926 N N . MET A 1 118 ? -13.062 -8.129 2.847 1.00 98.38 118 MET A N 1
ATOM 927 C CA . MET A 1 118 ? -13.372 -6.711 2.993 1.00 98.38 118 MET A CA 1
ATOM 928 C C . MET A 1 118 ? -13.289 -6.007 1.641 1.00 98.38 118 MET A C 1
ATOM 930 O O . MET A 1 118 ? -12.530 -6.424 0.765 1.00 98.38 118 MET A O 1
ATOM 934 N N . LYS A 1 119 ? -14.005 -4.891 1.513 1.00 98.69 119 LYS A N 1
ATOM 935 C CA . LYS A 1 119 ? -13.908 -4.002 0.356 1.00 98.69 119 LYS A CA 1
ATOM 936 C C . LYS A 1 119 ? -13.216 -2.711 0.766 1.00 98.69 119 LYS A C 1
ATOM 938 O O . LYS A 1 119 ? -13.672 -2.015 1.678 1.00 98.69 119 LYS A O 1
ATOM 943 N N . LEU A 1 120 ? -12.125 -2.391 0.086 1.00 98.69 120 LEU A N 1
ATOM 944 C CA . LEU A 1 120 ? -11.360 -1.163 0.255 1.00 98.69 120 LEU A CA 1
ATOM 945 C C . LEU A 1 120 ? -11.561 -0.286 -0.979 1.00 98.69 120 LEU A C 1
ATOM 947 O O . LEU A 1 120 ? -11.330 -0.730 -2.097 1.00 98.69 120 LEU A O 1
ATOM 951 N N . GLN A 1 121 ? -11.937 0.974 -0.798 1.00 98.81 121 GLN A N 1
ATOM 952 C CA . GLN A 1 121 ? -11.817 1.958 -1.865 1.00 98.81 121 GLN A CA 1
ATOM 953 C C . GLN A 1 121 ? -10.347 2.365 -1.947 1.00 98.81 121 GLN A C 1
ATOM 955 O O . GLN A 1 121 ? -9.844 2.998 -1.019 1.00 98.81 121 GLN A O 1
ATOM 960 N N . LEU A 1 122 ? -9.654 1.999 -3.022 1.00 98.81 122 LEU A N 1
ATOM 961 C CA . LEU A 1 122 ? -8.263 2.378 -3.250 1.00 98.81 122 LEU A CA 1
ATOM 962 C C . LEU A 1 122 ? -8.202 3.485 -4.298 1.00 98.81 122 LEU A C 1
ATOM 964 O O . LEU A 1 122 ? -8.811 3.374 -5.361 1.00 98.81 122 LEU A O 1
ATOM 968 N N . ARG A 1 123 ? -7.427 4.531 -4.019 1.00 98.62 123 ARG A N 1
ATOM 969 C CA . ARG A 1 123 ? -7.049 5.550 -4.991 1.00 98.62 123 ARG A CA 1
ATOM 970 C C . ARG A 1 123 ? -5.548 5.494 -5.237 1.00 98.62 123 ARG A C 1
ATOM 972 O O . ARG A 1 123 ? -4.745 5.745 -4.337 1.00 98.62 123 ARG A O 1
ATOM 979 N N . LEU A 1 124 ? -5.184 5.202 -6.478 1.00 98.62 124 LEU A N 1
ATOM 980 C CA . LEU A 1 124 ? -3.810 5.111 -6.958 1.00 98.62 124 LEU A CA 1
ATOM 981 C C . LEU A 1 124 ? -3.712 5.886 -8.271 1.00 98.62 124 LEU A C 1
ATOM 983 O O . LEU A 1 124 ? -4.575 5.769 -9.133 1.00 98.62 124 LEU A O 1
ATOM 987 N N . ASN A 1 125 ? -2.679 6.724 -8.399 1.00 97.88 125 ASN A N 1
ATOM 988 C CA . ASN A 1 125 ? -2.426 7.534 -9.597 1.00 97.88 125 ASN A CA 1
ATOM 989 C C . ASN A 1 125 ? -3.572 8.481 -10.014 1.00 97.88 125 ASN A C 1
ATOM 991 O O . ASN A 1 125 ? -3.640 8.928 -11.155 1.00 97.88 125 ASN A O 1
ATOM 995 N N . GLY A 1 126 ? -4.463 8.810 -9.077 1.00 97.00 126 GLY A N 1
ATOM 996 C CA . GLY A 1 126 ? -5.645 9.635 -9.319 1.00 97.00 126 GLY A CA 1
A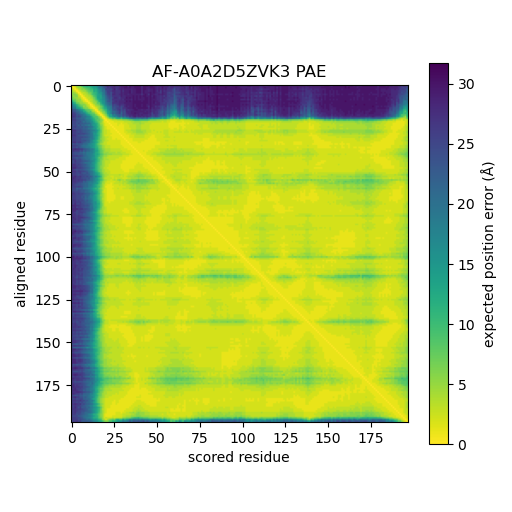TOM 997 C C . GLY A 1 126 ? -6.922 8.839 -9.583 1.00 97.00 126 GLY A C 1
ATOM 998 O O . GLY A 1 126 ? -7.991 9.376 -9.295 1.00 97.00 126 GLY A O 1
ATOM 999 N N . THR A 1 127 ? -6.810 7.579 -10.006 1.00 98.44 127 THR A N 1
ATOM 1000 C CA . THR A 1 127 ? -7.932 6.670 -10.280 1.00 98.44 127 THR A CA 1
ATOM 1001 C C . THR A 1 127 ? -8.378 5.963 -9.008 1.00 98.44 127 THR A C 1
ATOM 1003 O O . THR A 1 127 ? -7.551 5.517 -8.214 1.00 98.44 127 THR A O 1
ATOM 1006 N N . GLU A 1 128 ? -9.689 5.876 -8.801 1.00 98.44 128 GLU A N 1
ATOM 1007 C CA . GLU A 1 128 ? -10.310 5.322 -7.599 1.00 98.44 128 GLU A CA 1
ATOM 1008 C C . GLU A 1 128 ? -11.145 4.083 -7.960 1.00 98.44 128 GLU A C 1
ATOM 1010 O O . GLU A 1 128 ? -12.049 4.159 -8.792 1.00 98.44 128 GLU A O 1
ATOM 1015 N N . LYS A 1 129 ? -10.830 2.927 -7.360 1.00 98.50 129 LYS A N 1
ATOM 1016 C CA . LYS A 1 129 ? -11.535 1.652 -7.585 1.00 98.50 129 LYS A CA 1
ATOM 1017 C C . LYS A 1 129 ? -11.707 0.847 -6.290 1.00 98.50 129 LYS A C 1
ATOM 1019 O O . LYS A 1 129 ? -10.811 0.873 -5.441 1.00 98.50 129 LYS A O 1
ATOM 1024 N N . PRO A 1 130 ? -12.846 0.155 -6.111 1.00 98.50 130 PRO A N 1
ATOM 1025 C CA . PRO A 1 130 ? -12.994 -0.798 -5.025 1.00 98.50 130 PRO A CA 1
ATOM 1026 C C . PRO A 1 130 ? -12.106 -2.018 -5.291 1.00 98.50 130 PRO A C 1
ATOM 1028 O O . PRO A 1 130 ? -12.082 -2.533 -6.406 1.00 98.50 130 PRO A O 1
ATOM 1031 N N . VAL A 1 131 ? -11.406 -2.487 -4.265 1.00 98.69 131 VAL A N 1
ATOM 1032 C CA . VAL A 1 131 ? -10.585 -3.701 -4.294 1.00 98.69 131 VAL A CA 1
ATOM 1033 C C . VAL A 1 131 ? -10.990 -4.612 -3.147 1.00 98.69 131 VAL A C 1
ATOM 1035 O O . VAL A 1 131 ? -11.341 -4.141 -2.060 1.00 98.69 131 VAL A O 1
ATOM 1038 N N . ASP A 1 132 ? -10.946 -5.914 -3.393 1.00 98.62 132 ASP A N 1
ATOM 1039 C CA . ASP A 1 132 ? -11.336 -6.924 -2.419 1.00 98.62 132 ASP A CA 1
ATOM 1040 C C . ASP A 1 132 ? -10.091 -7.504 -1.741 1.00 98.62 132 ASP A C 1
ATOM 1042 O O . ASP A 1 132 ? -9.155 -7.956 -2.402 1.00 98.62 132 ASP A O 1
ATOM 1046 N N . LEU A 1 133 ? -10.070 -7.483 -0.407 1.00 98.81 133 LEU A N 1
ATOM 1047 C CA . LEU A 1 133 ? -8.975 -8.024 0.399 1.00 98.81 133 LEU A CA 1
ATOM 1048 C C . LEU A 1 133 ? -9.525 -9.105 1.327 1.00 98.81 133 LEU A C 1
ATOM 1050 O O . LEU A 1 133 ? -10.500 -8.884 2.043 1.00 98.81 133 LEU A O 1
ATOM 1054 N N . SER A 1 134 ? -8.884 -10.267 1.366 1.00 98.75 134 SER A N 1
ATOM 1055 C CA . SER A 1 134 ? -9.122 -11.231 2.440 1.00 98.75 134 SER A CA 1
ATOM 1056 C C . SER A 1 134 ? -8.575 -10.651 3.738 1.00 98.75 134 SER A C 1
ATOM 1058 O O . SER A 1 134 ? -7.420 -10.229 3.762 1.00 98.75 134 SER A O 1
ATOM 1060 N N . TYR A 1 135 ? -9.372 -10.619 4.801 1.00 98.75 135 TYR A N 1
ATOM 1061 C CA . TYR A 1 135 ? -8.973 -10.068 6.092 1.00 98.75 135 TYR A CA 1
ATOM 1062 C C . TYR A 1 135 ? -9.119 -11.081 7.227 1.00 98.75 135 TYR A C 1
ATOM 1064 O O . TYR A 1 135 ? -9.924 -12.013 7.158 1.00 98.75 135 TYR A O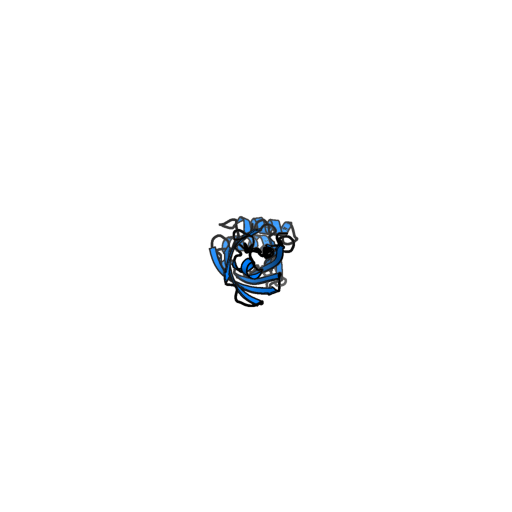 1
ATOM 1072 N N . THR A 1 136 ? -8.374 -10.833 8.300 1.00 98.69 136 THR A N 1
ATOM 1073 C CA . THR A 1 136 ? -8.579 -11.420 9.625 1.00 98.69 136 THR A CA 1
ATOM 1074 C C . THR A 1 136 ? -8.548 -10.324 10.684 1.00 98.69 136 THR A C 1
ATOM 1076 O O . THR A 1 136 ? -7.711 -9.428 10.610 1.00 98.69 136 THR A O 1
ATOM 1079 N N . LEU A 1 137 ? -9.420 -10.406 11.684 1.00 98.25 137 LEU A N 1
ATOM 1080 C CA . LEU A 1 137 ? -9.460 -9.534 12.852 1.00 98.25 137 LEU A CA 1
ATOM 1081 C C . LEU A 1 137 ? -9.596 -10.405 14.104 1.00 98.25 137 LEU A C 1
ATOM 1083 O O . LEU A 1 137 ? -10.675 -10.906 14.389 1.00 98.25 137 LEU A O 1
ATOM 1087 N N . SER A 1 138 ? -8.502 -10.585 14.841 1.00 96.06 138 SER A N 1
ATOM 1088 C CA . SER A 1 138 ? -8.463 -11.404 16.057 1.00 96.06 138 SER A CA 1
ATOM 1089 C C . SER A 1 138 ? -7.976 -10.562 17.229 1.00 96.06 138 SER A C 1
ATOM 1091 O O . SER A 1 138 ? -6.787 -10.241 17.335 1.00 96.06 138 SER A O 1
ATOM 1093 N N . GLY A 1 139 ? -8.899 -10.201 18.121 1.00 93.31 139 GLY A N 1
ATOM 1094 C CA . GLY A 1 139 ? -8.631 -9.272 19.217 1.00 93.31 139 GLY A CA 1
ATOM 1095 C C . GLY A 1 139 ? -8.179 -7.916 18.677 1.00 93.31 139 GLY A C 1
ATOM 1096 O O . GLY A 1 139 ? -8.944 -7.212 18.027 1.00 93.31 139 GLY A O 1
ATOM 1097 N N . GLU A 1 140 ? -6.919 -7.564 18.922 1.00 96.25 140 GLU A N 1
ATOM 1098 C CA . GLU A 1 140 ? -6.335 -6.290 18.481 1.00 96.25 140 GLU A CA 1
ATOM 1099 C C . GLU A 1 140 ? -5.408 -6.439 17.262 1.00 96.25 140 GLU A C 1
ATOM 1101 O O . GLU A 1 140 ? -4.665 -5.517 16.938 1.00 96.25 140 GLU A O 1
ATOM 11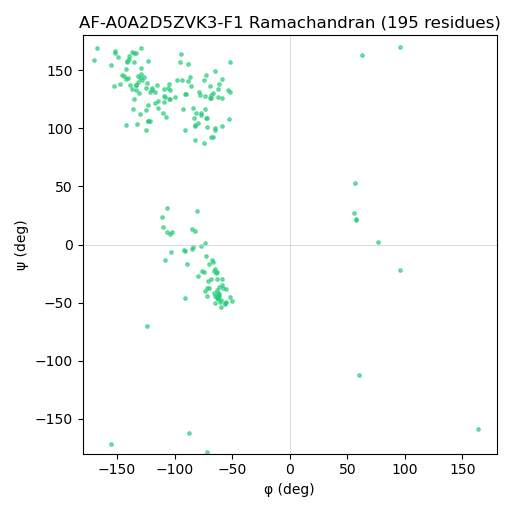06 N N . LYS A 1 141 ? -5.371 -7.613 16.621 1.00 98.25 141 LYS A N 1
ATOM 1107 C CA . LYS A 1 141 ? -4.566 -7.853 15.417 1.00 98.25 141 LYS A CA 1
ATOM 1108 C C . LYS A 1 141 ? -5.467 -7.892 14.195 1.00 98.25 141 LYS A C 1
ATOM 1110 O O . LYS A 1 141 ? -6.405 -8.689 14.146 1.00 98.25 141 LYS A O 1
ATOM 1115 N N . PHE A 1 142 ? -5.151 -7.060 13.217 1.00 98.56 142 PHE A N 1
ATOM 1116 C CA . PHE A 1 142 ? -5.821 -7.006 11.931 1.00 98.56 142 PHE A CA 1
ATOM 1117 C C . PHE A 1 142 ? -4.819 -7.307 10.819 1.00 98.56 142 PHE A C 1
ATOM 1119 O O . PHE A 1 142 ? -3.750 -6.707 10.788 1.00 98.56 142 PHE A O 1
ATOM 1126 N N . SER A 1 143 ? -5.180 -8.182 9.887 1.00 98.69 143 SER A N 1
ATOM 1127 C CA . SER A 1 143 ? -4.401 -8.414 8.670 1.00 98.69 143 SER A CA 1
ATOM 1128 C C . SER A 1 143 ? -5.322 -8.385 7.461 1.00 98.69 143 SER A C 1
ATOM 1130 O O . SER A 1 143 ? -6.461 -8.842 7.549 1.00 98.69 143 SER A O 1
ATOM 1132 N N . ALA A 1 144 ? -4.838 -7.871 6.333 1.00 98.75 144 ALA A N 1
ATOM 1133 C CA . ALA A 1 144 ? -5.554 -7.895 5.062 1.00 98.75 144 ALA A CA 1
ATOM 1134 C C . ALA A 1 144 ? -4.603 -8.146 3.888 1.00 98.75 144 ALA A C 1
ATOM 1136 O O . ALA A 1 144 ? -3.480 -7.639 3.863 1.00 98.75 144 ALA A O 1
ATOM 1137 N N . LYS A 1 145 ? -5.055 -8.923 2.902 1.00 98.88 145 LYS A N 1
ATOM 1138 C CA . LYS A 1 145 ? -4.277 -9.282 1.714 1.00 98.88 145 LYS A CA 1
ATOM 1139 C C . LYS A 1 145 ? -5.170 -9.442 0.489 1.00 98.88 145 LYS A C 1
ATOM 1141 O O . LYS A 1 145 ? -6.220 -10.073 0.574 1.00 98.88 145 LYS A O 1
ATOM 1146 N N . GLY A 1 146 ? -4.737 -8.936 -0.657 1.00 98.75 146 GLY A N 1
ATOM 1147 C CA . GLY A 1 146 ? -5.437 -9.139 -1.927 1.00 98.75 146 GLY A CA 1
ATOM 1148 C C . GLY A 1 146 ? -4.614 -8.671 -3.115 1.00 98.75 146 GLY A C 1
ATOM 1149 O O . GLY A 1 146 ? -3.690 -7.876 -2.951 1.00 98.75 146 GLY A O 1
ATOM 1150 N N . ASP A 1 147 ? -4.938 -9.186 -4.294 1.00 98.69 147 ASP A N 1
ATOM 1151 C CA . ASP A 1 147 ? -4.231 -8.870 -5.531 1.00 98.69 147 ASP A CA 1
ATOM 1152 C C . ASP A 1 147 ? -4.977 -7.790 -6.312 1.00 98.69 147 ASP A C 1
ATOM 1154 O O . ASP A 1 147 ? -6.205 -7.788 -6.378 1.00 98.69 147 ASP A O 1
ATOM 1158 N N . ILE A 1 148 ? -4.223 -6.880 -6.922 1.00 98.69 148 ILE A N 1
ATOM 1159 C CA . ILE A 1 148 ? -4.740 -5.878 -7.857 1.00 98.69 148 ILE A CA 1
ATOM 1160 C C . ILE A 1 148 ? -3.905 -5.908 -9.134 1.00 98.69 148 ILE A C 1
ATOM 1162 O O . ILE A 1 148 ? -2.708 -6.199 -9.078 1.00 98.69 148 ILE A O 1
ATOM 1166 N N . ASP A 1 149 ? -4.494 -5.546 -10.270 1.00 98.69 149 ASP A N 1
ATOM 1167 C CA . ASP A 1 149 ? -3.721 -5.124 -11.437 1.00 98.69 149 ASP A CA 1
ATOM 1168 C C . ASP A 1 149 ? -3.564 -3.599 -11.403 1.00 98.69 149 ASP A C 1
ATOM 1170 O O . ASP A 1 149 ? -4.540 -2.851 -11.470 1.00 98.69 149 ASP A O 1
ATOM 1174 N N . ILE A 1 150 ? -2.325 -3.115 -11.288 1.00 98.50 150 ILE A N 1
ATOM 1175 C CA . ILE A 1 150 ? -2.067 -1.672 -11.232 1.00 98.50 150 ILE A CA 1
ATOM 1176 C C . ILE A 1 150 ? -2.479 -0.954 -12.522 1.00 98.50 150 ILE A C 1
ATOM 1178 O O . ILE A 1 150 ? -2.743 0.247 -12.478 1.00 98.50 150 ILE A O 1
ATOM 1182 N N . LEU A 1 151 ? -2.545 -1.646 -13.665 1.00 98.50 151 LEU A N 1
ATOM 1183 C CA . LEU A 1 151 ? -2.939 -1.046 -14.942 1.00 98.50 151 LEU A CA 1
ATOM 1184 C C . LEU A 1 151 ? -4.397 -0.584 -14.936 1.00 98.50 151 LEU A C 1
ATOM 1186 O O . LEU A 1 151 ? -4.727 0.358 -15.651 1.00 98.50 151 LEU A O 1
ATOM 1190 N N . GLU A 1 152 ? -5.237 -1.139 -14.061 1.00 98.44 152 GLU A N 1
ATOM 1191 C CA . GLU A 1 152 ? -6.593 -0.635 -13.829 1.00 98.44 152 GLU A CA 1
ATOM 1192 C C . GLU A 1 152 ? -6.612 0.757 -13.170 1.00 98.44 152 GLU A C 1
ATOM 1194 O O . GLU A 1 152 ? -7.641 1.428 -13.154 1.00 98.44 152 GLU A O 1
ATOM 1199 N N . PHE A 1 153 ? -5.478 1.224 -12.645 1.00 98.56 153 PHE A N 1
ATOM 1200 C CA . PHE A 1 153 ? -5.316 2.528 -12.001 1.00 98.56 153 PHE A CA 1
ATOM 1201 C C . PHE A 1 153 ? -4.534 3.517 -12.881 1.00 98.56 153 PHE A C 1
ATOM 1203 O O . PHE A 1 153 ? -3.782 4.347 -12.377 1.00 98.56 153 PHE A O 1
ATOM 1210 N N . ASP A 1 154 ? -4.647 3.421 -14.208 1.00 97.50 154 ASP A N 1
ATOM 1211 C CA . ASP A 1 154 ? -3.925 4.262 -15.179 1.00 97.50 154 ASP A CA 1
ATOM 1212 C C . ASP A 1 154 ? -2.391 4.231 -15.026 1.00 97.50 154 ASP A C 1
ATOM 1214 O O . ASP A 1 154 ? -1.692 5.195 -15.351 1.00 97.50 154 ASP A O 1
ATOM 1218 N N . MET A 1 155 ? -1.834 3.136 -14.505 1.00 98.06 155 MET A N 1
ATOM 1219 C CA . MET A 1 155 ? -0.408 3.029 -14.169 1.00 98.06 155 MET A CA 1
ATOM 1220 C C . MET A 1 155 ? 0.493 2.625 -15.339 1.00 98.06 155 MET A C 1
ATOM 1222 O O . MET A 1 155 ? 1.651 2.294 -15.098 1.00 98.06 155 MET A O 1
ATOM 1226 N N . LEU A 1 156 ? 0.017 2.659 -16.589 1.00 98.38 156 LEU A N 1
ATOM 1227 C CA . LEU A 1 156 ? 0.802 2.201 -17.743 1.00 98.38 156 LEU A CA 1
ATOM 1228 C C . LEU A 1 156 ? 2.161 2.915 -17.847 1.00 98.38 156 LEU A C 1
ATOM 1230 O O . LEU A 1 156 ? 3.191 2.254 -17.893 1.00 98.38 156 LEU A O 1
ATOM 1234 N N . GLY A 1 157 ? 2.180 4.251 -17.775 1.00 98.12 157 GLY A N 1
ATOM 1235 C CA . GLY A 1 157 ? 3.425 5.031 -17.825 1.00 98.12 157 GLY A CA 1
ATOM 1236 C C . GLY A 1 157 ? 4.414 4.684 -16.696 1.00 98.12 157 GLY A C 1
ATOM 1237 O O . GLY A 1 157 ? 5.559 4.333 -16.983 1.00 98.12 157 GLY A O 1
ATOM 1238 N N . PRO A 1 158 ? 4.006 4.734 -15.410 1.00 98.19 158 PRO A N 1
ATOM 1239 C CA . PRO A 1 158 ? 4.822 4.232 -14.302 1.00 98.19 158 PRO A CA 1
ATOM 1240 C C . PRO A 1 158 ? 5.318 2.791 -14.497 1.00 98.19 158 PRO A C 1
ATOM 1242 O O . PRO A 1 158 ? 6.497 2.514 -14.277 1.00 98.19 158 PRO A O 1
ATOM 1245 N N . PHE A 1 159 ? 4.444 1.879 -14.932 1.00 98.50 159 PHE A N 1
ATOM 1246 C CA . PHE A 1 159 ? 4.765 0.470 -15.163 1.00 98.50 159 PHE A CA 1
ATOM 1247 C C . PHE A 1 159 ? 5.831 0.284 -16.252 1.00 98.50 159 PHE A C 1
ATOM 1249 O O . PHE A 1 159 ? 6.813 -0.430 -16.041 1.00 98.50 159 PHE A O 1
ATOM 1256 N N . GLU A 1 160 ? 5.697 0.966 -17.386 1.00 98.31 160 GLU A N 1
ATOM 1257 C CA . GLU A 1 160 ? 6.702 0.958 -18.452 1.00 98.31 160 GLU A CA 1
ATOM 1258 C C . GLU A 1 160 ? 8.029 1.561 -17.981 1.00 98.31 160 GLU A C 1
ATOM 1260 O O . GLU A 1 160 ? 9.098 1.031 -18.293 1.00 98.31 160 GLU A O 1
ATOM 1265 N N . GLY A 1 161 ? 7.970 2.628 -17.177 1.00 98.06 161 GLY A N 1
ATOM 1266 C CA . GLY A 1 161 ? 9.140 3.271 -16.583 1.00 98.06 161 GLY A CA 1
ATOM 1267 C C . GLY A 1 161 ? 9.984 2.301 -15.758 1.00 98.06 161 GLY A C 1
ATOM 1268 O O . GLY A 1 161 ? 11.191 2.180 -15.993 1.00 98.06 161 GLY A O 1
ATOM 1269 N N . ILE A 1 162 ? 9.358 1.564 -14.836 1.00 97.44 162 ILE A N 1
ATOM 1270 C CA . ILE A 1 162 ? 10.070 0.585 -14.005 1.00 97.44 162 ILE A CA 1
ATOM 1271 C C . ILE A 1 162 ? 10.488 -0.654 -14.799 1.00 97.44 162 ILE A C 1
ATOM 1273 O O . ILE A 1 162 ? 11.594 -1.157 -14.607 1.00 97.44 162 ILE A O 1
ATOM 1277 N N . HIS A 1 163 ? 9.658 -1.126 -15.735 1.00 97.00 163 HIS A N 1
ATOM 1278 C CA . HIS A 1 163 ? 10.009 -2.259 -16.589 1.00 97.00 163 HIS A CA 1
ATOM 1279 C C . HIS A 1 163 ? 11.252 -1.960 -17.435 1.00 97.00 163 HIS A C 1
ATOM 1281 O O . HIS A 1 163 ? 12.173 -2.774 -17.479 1.00 97.00 163 HIS A O 1
ATOM 1287 N N . LYS A 1 164 ? 11.330 -0.765 -18.032 1.00 97.88 164 LYS A N 1
ATOM 1288 C CA . LYS A 1 164 ? 12.503 -0.319 -18.792 1.00 97.88 164 LYS A CA 1
ATOM 1289 C C . LYS A 1 164 ? 13.744 -0.210 -17.909 1.00 97.88 164 LYS A C 1
ATOM 1291 O O . LYS A 1 164 ? 14.799 -0.700 -18.301 1.00 97.88 164 LYS A O 1
ATOM 1296 N N . ALA A 1 165 ? 13.623 0.401 -16.730 1.00 97.06 165 ALA A N 1
ATOM 1297 C CA . ALA A 1 165 ? 14.746 0.585 -15.807 1.00 97.06 165 ALA A CA 1
ATOM 1298 C C . ALA A 1 165 ? 15.323 -0.744 -15.290 1.00 97.06 165 ALA A C 1
ATOM 1300 O O . ALA A 1 165 ? 16.515 -0.832 -15.008 1.00 97.06 165 ALA A O 1
ATOM 1301 N N . CYS A 1 166 ? 14.493 -1.784 -15.190 1.00 95.25 166 CYS A N 1
ATOM 1302 C CA . CYS A 1 166 ? 14.892 -3.089 -14.670 1.00 95.25 166 CYS A CA 1
ATOM 1303 C C . CYS A 1 166 ? 15.021 -4.172 -15.751 1.00 95.25 166 CYS A C 1
ATOM 1305 O O . CYS A 1 166 ? 15.157 -5.340 -15.396 1.00 95.25 166 CYS A O 1
ATOM 1307 N N . LYS A 1 167 ? 14.990 -3.822 -17.047 1.00 95.56 167 LYS A N 1
ATOM 1308 C CA . LYS A 1 167 ? 14.877 -4.783 -18.160 1.00 95.56 167 LYS A CA 1
ATOM 1309 C C . LYS A 1 167 ? 15.886 -5.931 -18.070 1.00 95.56 167 LYS A C 1
ATOM 1311 O O . LYS A 1 167 ? 15.489 -7.093 -18.156 1.00 95.56 167 LYS A O 1
ATOM 1316 N N . ASP A 1 168 ? 17.161 -5.623 -17.851 1.00 95.31 168 ASP A N 1
ATOM 1317 C CA . ASP A 1 168 ? 18.209 -6.646 -17.763 1.00 95.31 168 ASP A CA 1
ATOM 1318 C C . ASP A 1 168 ? 18.141 -7.434 -16.450 1.00 95.31 168 ASP A C 1
ATOM 1320 O O . ASP A 1 168 ? 18.241 -8.657 -16.456 1.00 95.31 168 ASP A O 1
ATOM 1324 N N . LEU A 1 169 ? 17.859 -6.761 -15.329 1.00 95.38 169 LEU A N 1
ATOM 1325 C CA . LEU A 1 169 ? 17.710 -7.395 -14.010 1.00 95.38 169 LEU A CA 1
ATOM 1326 C C . LEU A 1 169 ? 16.446 -8.262 -13.883 1.00 95.38 169 LEU A C 1
ATOM 1328 O O . LEU A 1 169 ? 16.321 -9.051 -12.942 1.00 95.38 169 LEU A O 1
ATOM 1332 N N . HIS A 1 170 ? 15.485 -8.076 -14.786 1.00 96.06 170 HIS A N 1
ATOM 1333 C CA . HIS A 1 170 ? 14.229 -8.818 -14.875 1.00 96.06 170 HIS A CA 1
ATOM 1334 C C . HIS A 1 170 ? 14.246 -9.868 -15.988 1.00 96.06 170 HIS A C 1
ATOM 1336 O O . HIS A 1 170 ? 13.198 -10.442 -16.287 1.00 96.06 170 HIS A O 1
ATOM 1342 N N . LYS A 1 171 ? 15.414 -10.137 -16.582 1.00 97.12 171 LYS A N 1
ATOM 1343 C CA . LYS A 1 171 ? 15.622 -11.253 -17.501 1.00 97.12 171 LYS A CA 1
ATOM 1344 C C . LYS A 1 171 ? 15.745 -12.559 -16.713 1.00 97.12 171 LYS A C 1
ATOM 1346 O O . LYS A 1 171 ? 16.675 -12.713 -15.923 1.00 97.12 171 LYS A O 1
ATOM 1351 N N . GLY A 1 172 ? 14.769 -13.448 -16.883 1.00 93.88 172 GLY A N 1
ATOM 1352 C CA . GLY A 1 172 ? 14.732 -14.759 -16.236 1.00 93.88 172 GLY A CA 1
ATOM 1353 C C . GLY A 1 172 ? 15.756 -15.735 -16.816 1.00 93.88 172 GLY A C 1
ATOM 1354 O O . GLY A 1 172 ? 16.519 -15.405 -17.728 1.00 93.88 172 GLY A O 1
ATOM 1355 N N . LYS A 1 173 ? 15.759 -16.969 -16.300 1.00 94.12 173 LYS A N 1
ATOM 1356 C CA . LYS A 1 173 ? 16.618 -18.053 -16.818 1.00 94.12 173 LYS A CA 1
ATOM 1357 C C . LYS A 1 173 ? 16.275 -18.432 -18.260 1.00 94.12 173 LYS A C 1
ATOM 1359 O O . LYS A 1 173 ? 17.130 -18.921 -18.986 1.00 94.12 173 LYS A O 1
ATOM 1364 N N . ASP A 1 174 ? 15.039 -18.170 -18.661 1.00 96.56 174 ASP A N 1
ATOM 1365 C CA . ASP A 1 174 ? 14.517 -18.326 -20.017 1.00 96.56 174 ASP A CA 1
ATOM 1366 C C . ASP A 1 174 ? 14.949 -17.206 -20.984 1.00 96.56 174 ASP A C 1
ATOM 1368 O O . ASP A 1 174 ? 14.578 -17.221 -22.156 1.00 96.56 174 ASP A O 1
ATOM 1372 N N . GLY A 1 175 ? 15.714 -16.214 -20.515 1.00 96.38 175 GLY A N 1
ATOM 1373 C CA . GLY A 1 175 ? 16.146 -15.074 -21.323 1.00 96.38 175 GLY A CA 1
ATOM 1374 C C . GLY A 1 175 ? 15.059 -14.019 -21.563 1.00 96.38 175 GLY A C 1
ATOM 1375 O O . GLY A 1 175 ? 15.335 -13.007 -22.219 1.00 96.38 175 GLY A O 1
ATOM 1376 N N . VAL A 1 176 ? 13.856 -14.190 -21.006 1.00 97.38 176 VAL A N 1
ATOM 1377 C CA . VAL A 1 176 ? 12.723 -13.271 -21.168 1.00 97.38 176 VAL A CA 1
ATOM 1378 C C . VAL A 1 176 ? 12.736 -12.224 -20.058 1.00 97.38 176 VAL A C 1
ATOM 1380 O O . VAL A 1 176 ? 12.804 -12.538 -18.872 1.00 97.38 176 VAL A O 1
ATOM 1383 N N . SER A 1 177 ? 12.643 -10.945 -20.436 1.00 97.38 177 SER A N 1
ATOM 1384 C CA . SER A 1 177 ? 12.482 -9.856 -19.468 1.00 97.38 177 SER A CA 1
ATOM 1385 C C . SER A 1 177 ? 11.015 -9.690 -19.084 1.00 97.38 177 SER A C 1
ATOM 1387 O O . SER A 1 177 ? 10.188 -9.364 -19.938 1.00 97.38 177 SER A O 1
ATOM 1389 N N . LYS A 1 178 ? 10.675 -9.891 -17.805 1.00 97.75 178 LYS A N 1
ATOM 1390 C CA . LYS A 1 178 ? 9.286 -9.814 -17.329 1.00 97.75 178 LYS A CA 1
ATOM 1391 C C . LYS A 1 178 ? 9.154 -9.031 -16.025 1.00 97.75 178 LYS A C 1
ATOM 1393 O O . LYS A 1 178 ? 9.738 -9.382 -15.002 1.00 97.75 178 LYS A O 1
ATOM 1398 N N . THR A 1 179 ? 8.288 -8.022 -16.067 1.00 98.06 179 THR A N 1
ATOM 1399 C CA . THR A 1 179 ? 7.683 -7.370 -14.899 1.00 98.06 179 THR A CA 1
ATOM 1400 C C . THR A 1 179 ? 6.184 -7.644 -14.944 1.00 98.06 179 THR A C 1
ATOM 1402 O O . THR A 1 179 ? 5.585 -7.575 -16.019 1.00 98.06 179 THR A O 1
ATOM 1405 N N . TRP A 1 180 ? 5.572 -7.974 -13.811 1.00 98.62 180 TRP A N 1
ATOM 1406 C CA . TRP A 1 180 ? 4.124 -8.174 -13.726 1.00 98.62 180 TRP A CA 1
ATOM 1407 C C . TRP A 1 180 ? 3.422 -6.889 -13.290 1.00 98.62 180 TRP A C 1
ATOM 1409 O O . TRP A 1 180 ? 3.937 -6.162 -12.443 1.00 98.62 180 TRP A O 1
ATOM 1419 N N . SER A 1 181 ? 2.249 -6.622 -13.866 1.00 98.50 181 SER A N 1
ATOM 1420 C CA . SER A 1 181 ? 1.365 -5.534 -13.437 1.00 98.50 181 SER A CA 1
ATOM 1421 C C . SER A 1 181 ? 0.555 -5.901 -12.192 1.00 98.50 181 SER A C 1
ATOM 1423 O O . SER A 1 181 ? 0.213 -5.035 -11.389 1.00 98.50 181 SER A O 1
ATOM 1425 N N . THR A 1 182 ? 0.289 -7.192 -11.989 1.00 98.62 182 THR A N 1
ATOM 1426 C CA . THR A 1 182 ? -0.342 -7.676 -10.764 1.00 98.62 182 THR A CA 1
ATOM 1427 C C . THR A 1 182 ? 0.586 -7.478 -9.572 1.00 98.62 182 THR A C 1
ATOM 1429 O O . THR A 1 182 ? 1.743 -7.904 -9.608 1.00 98.62 182 THR A O 1
ATOM 1432 N N . VAL A 1 183 ? 0.064 -6.891 -8.500 1.00 98.69 183 VAL A N 1
ATOM 1433 C CA . VAL A 1 183 ? 0.741 -6.779 -7.206 1.00 98.69 183 VAL A CA 1
ATOM 1434 C C . VAL A 1 183 ? -0.185 -7.265 -6.103 1.00 98.69 183 VAL A C 1
ATOM 1436 O O . VAL A 1 183 ? -1.396 -7.064 -6.165 1.00 98.69 183 VAL A O 1
ATOM 1439 N N . THR A 1 184 ? 0.389 -7.870 -5.073 1.00 98.88 184 THR A N 1
ATOM 1440 C CA . THR A 1 184 ? -0.345 -8.191 -3.850 1.00 98.88 184 THR A CA 1
ATOM 1441 C C . THR A 1 184 ? -0.226 -7.027 -2.887 1.00 98.88 184 THR A C 1
ATOM 1443 O O . THR A 1 184 ? 0.883 -6.586 -2.607 1.00 98.88 184 THR A O 1
ATOM 1446 N N . LEU A 1 185 ? -1.336 -6.553 -2.340 1.00 98.88 185 LEU A N 1
ATOM 1447 C CA . LEU A 1 185 ? -1.378 -5.612 -1.226 1.00 98.88 185 LEU A CA 1
ATOM 1448 C C . LEU A 1 185 ? -1.357 -6.381 0.095 1.00 98.88 185 LEU A C 1
ATOM 1450 O O . LEU A 1 185 ? -2.006 -7.422 0.210 1.00 98.88 185 LEU A O 1
ATOM 1454 N N . THR A 1 186 ? -0.640 -5.868 1.093 1.00 98.75 186 THR A N 1
ATOM 1455 C CA . THR A 1 186 ? -0.579 -6.459 2.436 1.00 98.75 186 THR A CA 1
ATOM 1456 C C . THR A 1 186 ? -0.750 -5.392 3.511 1.00 98.75 186 THR A C 1
ATOM 1458 O O . THR A 1 186 ? -0.140 -4.323 3.451 1.00 98.75 186 THR A O 1
ATOM 1461 N N . VAL A 1 187 ? -1.541 -5.697 4.529 1.00 98.50 187 VAL A N 1
ATOM 1462 C CA . VAL A 1 187 ? -1.681 -4.904 5.749 1.00 98.50 187 VAL A CA 1
ATOM 1463 C C . VAL A 1 187 ? -1.534 -5.851 6.924 1.00 98.50 187 VAL A C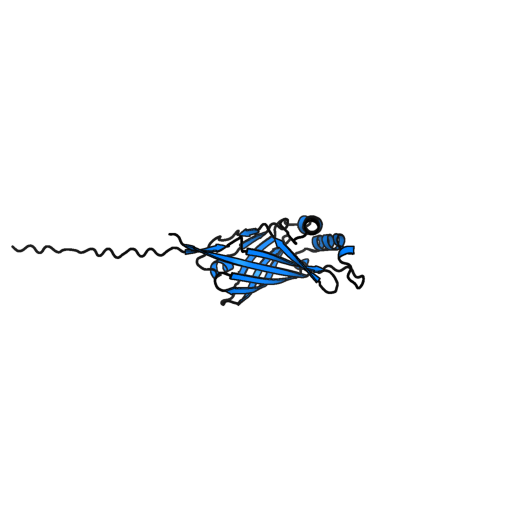 1
ATOM 1465 O O . VAL A 1 187 ? -2.224 -6.863 6.967 1.00 98.50 187 VAL A O 1
ATOM 1468 N N . ASP A 1 188 ? -0.687 -5.485 7.875 1.00 98.38 188 ASP A N 1
ATOM 1469 C CA . ASP A 1 188 ? -0.599 -6.102 9.193 1.00 98.38 188 ASP A CA 1
ATOM 1470 C C . ASP A 1 188 ? -0.629 -4.970 10.213 1.00 98.38 188 ASP A C 1
ATOM 1472 O O . ASP A 1 188 ? 0.274 -4.141 10.258 1.00 98.38 188 ASP A O 1
ATOM 1476 N N . ALA A 1 189 ? -1.696 -4.879 10.993 1.00 97.94 189 ALA A N 1
ATOM 1477 C CA . ALA A 1 189 ? -1.929 -3.796 11.929 1.00 97.94 189 ALA A CA 1
ATOM 1478 C C . ALA A 1 189 ? -2.154 -4.339 13.337 1.00 97.94 189 ALA A C 1
ATOM 1480 O O . ALA A 1 189 ? -2.935 -5.270 13.565 1.00 97.94 189 ALA A O 1
ATOM 1481 N N . LYS A 1 190 ? -1.495 -3.703 14.300 1.00 98.19 190 LYS A N 1
ATOM 1482 C CA . LYS A 1 190 ? -1.756 -3.881 15.722 1.00 98.19 190 LYS A CA 1
ATOM 1483 C C . LYS A 1 190 ? -2.528 -2.663 16.214 1.00 98.19 190 LYS A C 1
ATOM 1485 O O . LYS A 1 190 ? -2.094 -1.526 16.052 1.00 98.19 190 LYS A O 1
ATOM 1490 N N . LEU A 1 191 ? -3.680 -2.905 16.817 1.00 97.62 191 LEU A N 1
ATOM 1491 C CA . LEU A 1 191 ? -4.422 -1.916 17.583 1.00 97.62 191 LEU A CA 1
ATOM 1492 C C . LEU A 1 191 ? -4.054 -2.065 19.059 1.00 97.62 191 LEU A C 1
ATOM 1494 O O . LEU A 1 191 ? -3.602 -3.129 19.492 1.00 97.62 191 LEU A O 1
ATOM 1498 N N . LYS A 1 192 ? -4.236 -1.001 19.832 1.00 96.19 192 LYS A N 1
ATOM 1499 C CA . LYS A 1 192 ? -4.044 -1.017 21.283 1.00 96.19 192 LYS A CA 1
ATOM 1500 C C . LYS A 1 192 ? -5.219 -0.339 21.969 1.00 96.19 192 LYS A C 1
ATOM 1502 O O . LYS A 1 192 ? -5.682 0.710 21.519 1.00 96.19 192 LYS A O 1
ATOM 1507 N N . LYS A 1 193 ? -5.690 -0.947 23.055 1.00 96.00 193 LYS A N 1
ATOM 1508 C CA . LYS A 1 193 ? -6.681 -0.352 23.951 1.00 96.00 193 LYS A CA 1
ATOM 1509 C C . LYS A 1 193 ? -6.014 0.673 24.874 1.00 96.00 193 LYS A C 1
ATOM 1511 O O . LYS A 1 193 ? -5.039 0.361 25.552 1.00 96.00 193 LYS A O 1
ATOM 1516 N N . VAL A 1 194 ? -6.563 1.879 24.926 1.00 95.19 194 VAL A N 1
ATOM 1517 C CA . VAL A 1 194 ? -6.124 2.988 25.780 1.00 95.19 194 VAL A CA 1
ATOM 1518 C C . VAL A 1 194 ? -7.307 3.418 26.639 1.00 95.19 194 VAL A C 1
ATOM 1520 O O . VAL A 1 194 ? -8.343 3.808 26.111 1.00 95.19 194 VAL A O 1
ATOM 1523 N N . CYS A 1 195 ? -7.164 3.332 27.960 1.00 93.44 195 CYS A N 1
ATOM 1524 C CA . CYS A 1 195 ? -8.189 3.738 28.921 1.00 93.44 195 CYS A CA 1
ATOM 1525 C C . CYS A 1 195 ? -7.746 5.011 29.637 1.00 93.44 195 CYS A C 1
ATOM 1527 O O . CYS A 1 195 ? -6.591 5.102 30.066 1.00 93.44 195 CYS A O 1
ATOM 1529 N N . LYS A 1 196 ? -8.647 5.995 29.751 1.00 84.62 196 LYS A N 1
ATOM 1530 C CA . LYS A 1 196 ? -8.434 7.110 30.680 1.00 84.62 196 LYS A CA 1
ATOM 1531 C C . LYS A 1 196 ? -8.388 6.535 32.098 1.00 84.62 196 LYS A C 1
ATOM 1533 O O . LYS A 1 196 ? -9.194 5.668 32.416 1.00 84.62 196 LYS A O 1
ATOM 1538 N N . LYS A 1 197 ? -7.398 6.974 32.871 1.00 64.19 197 LYS A N 1
ATOM 1539 C CA . LYS A 1 197 ? -7.317 6.711 34.309 1.00 64.19 197 LYS A CA 1
ATOM 1540 C C . LYS A 1 197 ? -8.175 7.707 35.072 1.00 64.19 197 LYS A C 1
ATOM 1542 O O . LYS A 1 197 ? -8.374 8.819 34.527 1.00 64.19 197 LYS A O 1
#

Radius of gyration: 24.74 Å; Cα contacts (8 Å, |Δi|>4): 417; chains: 1; bounding box: 66×37×92 Å

Solvent-accessible surface area (backbone atoms only — not comparable to full-atom values): 10612 Å² total; per-residue (Å²): 141,83,84,84,81,83,81,81,80,80,80,80,68,80,81,78,80,72,64,65,49,32,22,33,74,36,67,92,66,37,50,45,35,35,32,41,32,30,27,85,86,55,48,74,44,60,37,31,47,78,40,67,46,72,74,40,69,72,59,23,80,37,58,64,53,35,54,54,49,34,23,39,42,32,40,62,77,35,47,44,52,93,37,72,70,58,32,51,48,45,33,64,31,25,52,67,56,38,83,34,84,47,35,36,37,33,45,73,44,69,65,83,72,49,53,52,67,28,35,33,37,39,30,38,45,74,38,75,48,79,44,63,23,45,33,40,46,59,80,43,40,37,38,37,37,32,73,46,56,46,58,83,26,74,32,56,67,22,51,52,37,38,40,63,77,36,37,77,85,20,39,32,98,86,68,47,63,28,69,54,59,52,29,35,41,38,36,40,40,27,46,43,83,49,61,56,130

Sequence (197 aa):
MLKYLSLIILLAGPLAYSDECHFELDKNHSQVGFIAYKFTEKTGVPGKFTKYKQTGPTTAKSAREYVEATQFEIDPNSVDTANPGRDETIRRHFFKLLKVKKISGKVISLPKGDKGTMKLQLRLNGTEKPVDLSYTLSGEKFSAKGDIDILEFDMLGPFEGIHKACKDLHKGKDGVSKTWSTVTLTVDAKLKKVCKK

Secondary structure (DSSP, 8-state):
--------------------EEEEEEEEEEEEEEEEEETTTTEEEEEEES-EEE-S-S-BSSHHHHHHT-EEEE-GGGEE-S-HHHHHHHHHHTGGG-SSS-EEEEEEE--SSSEEEEEEEEEETTEEEEEEEEEEEETTEEEEEEEEEGGGGT-HHHHHHHHHHTTTTTB-TTS-B-B-SEEEEEEEEEEEEEE--

Mean predicted aligned error: 6.44 Å

pLDDT: mean 92.89, std 13.28, range [40.03, 98.88]

Foldseek 3Di:
DDDDDDDDDDPPDDPPPDFQKKKAFPLVQKWWWKWWFFAPVTDTQIKTAPDKDFPWDRIGSFLVVCQQRTKMKTQLLRIDSVDVVVSVLLVVQAQVPQCDRIKIKHWPDDDDDQWDWTWIFIQGSNDTDIDIWTWGHDGQKIKTKDKDQCVNNVRPRSQVRSLVSCQVVRQDPVRHRDTGSMMMIIIIIGMDMDTDD